Protein AF-A0A662PCB5-F1 (afdb_monomer)

Nearest PDB structures (foldseek):
  6z6f-assembly1_C  TM=3.139E-01  e=2.800E+00  Saccharomyces cerevisiae S288C

Solvent-accessible surface area (backbone atoms only — not comparable to full-atom values): 10846 Å² total; per-residue (Å²): 111,81,73,56,58,50,56,56,52,54,52,56,50,53,55,51,53,53,53,51,50,52,52,50,52,54,51,52,51,52,50,52,53,50,52,52,35,65,61,51,52,72,49,44,65,55,43,60,52,47,48,76,45,44,80,53,68,69,61,32,50,54,42,48,46,36,61,76,38,46,56,65,43,61,70,42,78,73,47,58,60,48,52,62,65,46,47,78,59,42,76,79,42,52,94,50,65,71,63,48,52,54,49,49,54,50,51,48,54,47,66,71,35,69,52,65,60,50,47,51,51,47,53,55,49,47,52,51,51,53,49,50,54,51,50,56,50,50,53,50,50,50,56,50,50,50,52,51,50,56,51,52,53,54,52,48,53,56,49,51,54,50,50,52,53,50,51,56,50,49,57,51,50,51,53,54,48,54,51,52,53,51,56,50,51,56,52,53,52,53,57,49,56,55,65,72,76,111

Sequence (198 aa):
KKKELSKVKDMAKGEKEKMEEYKELKKQFKKIENEIYSTIAPLKREMRKLEKIVTDKKLKKQIQEYIEFPVKTFLNDSDLNVFRESIPNIEKIEKNPRKREKILRLIEYVLDGNLEDKKKEYMAYKEKVDSFVITSREENKEGIIKRKIDNLQSEIIKSEEKIKNLETKNDLLQKEILKSEEDIIEILEKDLDVKVQE

pLDDT: mean 72.17, std 12.18, range [44.75, 94.38]

Foldseek 3Di:
DVVVVVVVVVVVVVVVVLVVVLVVLVVVLVVLLVVLCVLCVVLLVVLVVLLVQDPDPVVNVLSVCCNVPVSVSLLPPPRLVVVVVCLVVCVRRDPDVVSSVVSVVSSVSSVVPCSVVSSVVNVVSVVVSVVSVVVVVVVVVVVVVVVVVVVVVVVVVVVVVVVVVVVVVVVVVVVVVVVVVVVVVVVVVVVVVVVVVD

Structure (mmCIF, N/CA/C/O backbone):
data_AF-A0A662PCB5-F1
#
_entry.id   AF-A0A662PCB5-F1
#
loop_
_atom_site.group_PDB
_atom_site.id
_atom_site.type_symbol
_atom_site.label_atom_id
_atom_site.label_alt_id
_atom_site.label_comp_id
_atom_site.label_asym_id
_atom_site.label_entity_id
_atom_site.label_seq_id
_atom_site.pdbx_PDB_ins_code
_atom_site.Cartn_x
_atom_site.Cartn_y
_atom_site.Cartn_z
_atom_site.occupancy
_atom_site.B_iso_or_equiv
_atom_site.auth_seq_id
_atom_site.auth_comp_id
_atom_site.auth_asym_id
_atom_site.auth_atom_id
_atom_site.pdbx_PDB_model_num
ATOM 1 N N . LYS A 1 1 ? 9.033 -7.745 -34.742 1.00 52.03 1 LYS A N 1
ATOM 2 C CA . LYS A 1 1 ? 7.557 -7.654 -34.931 1.00 52.03 1 LYS A CA 1
ATOM 3 C C . LYS A 1 1 ? 6.739 -8.725 -34.179 1.00 52.03 1 LYS A C 1
ATOM 5 O O . LYS A 1 1 ? 6.190 -8.373 -33.146 1.00 52.03 1 LYS A O 1
ATOM 10 N N . LYS A 1 2 ? 6.641 -10.013 -34.580 1.00 52.06 2 LYS A N 1
ATOM 11 C CA . LYS A 1 2 ? 5.800 -11.012 -33.844 1.00 52.06 2 LYS A CA 1
ATOM 12 C C . LYS A 1 2 ? 6.268 -11.327 -32.403 1.00 52.06 2 LYS A C 1
ATOM 14 O O . LYS A 1 2 ? 5.427 -11.536 -31.539 1.00 52.06 2 LYS A O 1
ATOM 19 N N . LYS A 1 3 ? 7.581 -11.314 -32.132 1.00 50.62 3 LYS A N 1
ATOM 20 C CA . LYS A 1 3 ? 8.161 -11.565 -30.791 1.00 50.62 3 LYS A CA 1
ATOM 21 C C . LYS A 1 3 ? 8.041 -10.386 -29.809 1.00 50.62 3 LYS A C 1
ATOM 23 O O . LYS A 1 3 ? 8.048 -10.604 -28.606 1.00 50.62 3 LYS A O 1
ATOM 28 N N . GLU A 1 4 ? 7.906 -9.152 -30.295 1.00 47.09 4 GLU A N 1
ATOM 29 C CA . GLU A 1 4 ? 7.729 -7.965 -29.433 1.00 47.09 4 GLU A CA 1
ATOM 30 C C . GLU A 1 4 ? 6.278 -7.820 -28.962 1.00 47.09 4 GLU A C 1
ATOM 32 O O . GLU A 1 4 ? 6.029 -7.478 -27.811 1.00 47.09 4 GLU A O 1
ATOM 37 N N . LEU A 1 5 ? 5.312 -8.173 -29.817 1.00 44.75 5 LEU A N 1
ATOM 38 C CA . LEU A 1 5 ? 3.887 -8.174 -29.472 1.00 44.75 5 LEU A CA 1
ATOM 39 C C . LEU A 1 5 ? 3.513 -9.225 -28.414 1.00 44.75 5 LEU A C 1
ATOM 41 O O . LEU A 1 5 ? 2.548 -9.003 -27.686 1.00 44.75 5 LEU A O 1
ATOM 45 N N . SER A 1 6 ? 4.243 -10.346 -28.306 1.00 47.53 6 SER A N 1
ATOM 46 C CA . SER A 1 6 ? 3.982 -11.327 -27.238 1.00 47.53 6 SER A CA 1
ATOM 47 C C . SER A 1 6 ? 4.455 -10.798 -25.884 1.00 47.53 6 SER A C 1
ATOM 49 O O . SER A 1 6 ? 3.671 -10.786 -24.945 1.00 47.53 6 SER A O 1
ATOM 51 N N . LYS A 1 7 ? 5.659 -10.210 -25.812 1.00 54.12 7 LYS A N 1
ATOM 52 C CA . LYS A 1 7 ? 6.192 -9.623 -24.571 1.00 54.12 7 LYS A CA 1
ATOM 53 C C . LYS A 1 7 ? 5.304 -8.510 -24.006 1.00 54.12 7 LYS A C 1
ATOM 55 O O . LYS A 1 7 ? 5.109 -8.444 -22.799 1.00 54.12 7 LYS A O 1
ATOM 60 N N . VAL A 1 8 ? 4.731 -7.655 -24.859 1.00 53.84 8 VAL A N 1
ATOM 61 C CA . VAL A 1 8 ? 3.808 -6.589 -24.417 1.00 53.84 8 VAL A CA 1
ATOM 62 C C . VAL A 1 8 ? 2.484 -7.160 -23.892 1.00 53.84 8 VAL A C 1
ATOM 64 O O . VAL A 1 8 ? 1.950 -6.653 -22.908 1.00 53.84 8 VAL A O 1
ATOM 67 N N . LYS A 1 9 ? 1.972 -8.241 -24.496 1.00 50.84 9 LYS A N 1
ATOM 68 C CA . LYS A 1 9 ? 0.770 -8.935 -24.003 1.00 50.84 9 LYS A CA 1
ATOM 69 C C . LYS A 1 9 ? 1.016 -9.664 -22.680 1.00 50.84 9 LYS A C 1
ATOM 71 O O . LYS A 1 9 ? 0.145 -9.624 -21.816 1.00 50.84 9 LYS A O 1
ATOM 76 N N . ASP A 1 10 ? 2.190 -10.263 -22.507 1.00 57.47 10 ASP A N 1
ATOM 77 C CA . ASP A 1 10 ? 2.568 -10.959 -21.272 1.00 57.47 10 ASP A CA 1
ATOM 78 C C . ASP A 1 10 ? 2.761 -9.968 -20.106 1.00 57.47 10 ASP A C 1
ATOM 80 O O . ASP A 1 10 ? 2.303 -10.227 -18.994 1.00 57.47 10 ASP A O 1
ATOM 84 N N . MET A 1 11 ? 3.323 -8.777 -20.369 1.00 56.34 11 MET A N 1
ATOM 85 C CA . MET A 1 11 ? 3.431 -7.696 -19.373 1.00 56.34 11 MET A CA 1
ATOM 86 C C . MET A 1 11 ? 2.062 -7.135 -18.953 1.00 56.34 11 MET A C 1
ATOM 88 O O . MET A 1 11 ? 1.800 -6.989 -17.761 1.00 56.34 11 MET A O 1
ATOM 92 N N . ALA A 1 12 ? 1.156 -6.888 -19.906 1.00 59.09 12 ALA A N 1
ATOM 93 C CA . ALA A 1 12 ? -0.194 -6.398 -19.607 1.00 59.09 12 ALA A CA 1
ATOM 94 C C . ALA A 1 12 ? -1.040 -7.418 -18.818 1.00 59.09 12 ALA A C 1
ATOM 96 O O . ALA A 1 12 ? -1.915 -7.041 -18.035 1.00 59.09 12 ALA A O 1
ATOM 97 N N . LYS A 1 13 ? -0.780 -8.717 -19.009 1.00 63.25 13 LYS A N 1
ATOM 98 C CA . LYS A 1 13 ? -1.426 -9.790 -18.247 1.00 63.25 13 LYS A CA 1
ATOM 99 C C . LYS A 1 13 ? -0.946 -9.811 -16.790 1.00 63.25 13 LYS A C 1
ATOM 101 O O . LYS A 1 13 ? -1.785 -9.840 -15.893 1.00 63.25 13 LYS A O 1
ATOM 106 N N . GLY A 1 14 ? 0.363 -9.683 -16.561 1.00 64.44 14 GLY A N 1
ATOM 107 C CA . GLY A 1 14 ? 0.934 -9.601 -15.211 1.00 64.44 14 GLY A CA 1
ATOM 108 C C . GLY A 1 14 ? 0.476 -8.365 -14.423 1.00 64.44 14 GLY A C 1
ATOM 109 O O . GLY A 1 14 ? 0.202 -8.461 -13.230 1.00 64.44 14 GLY A O 1
ATOM 110 N N . GLU A 1 15 ? 0.312 -7.211 -15.081 1.00 65.38 15 GLU A N 1
ATOM 111 C CA . GLU A 1 15 ? -0.238 -6.004 -14.438 1.00 65.38 15 GLU A CA 1
ATOM 112 C C . GLU A 1 15 ? -1.700 -6.185 -14.002 1.00 65.38 15 GLU A C 1
ATOM 114 O O . GLU A 1 15 ? -2.097 -5.710 -12.934 1.00 65.38 15 GLU A O 1
ATOM 119 N N . LYS A 1 16 ? -2.509 -6.895 -14.801 1.00 74.75 16 LYS A N 1
ATOM 120 C CA . LYS A 1 16 ? -3.912 -7.170 -14.473 1.00 74.75 16 LYS A CA 1
ATOM 121 C C . LYS A 1 16 ? -4.045 -8.136 -13.293 1.00 74.75 16 LYS A C 1
ATOM 123 O O . LYS A 1 16 ? -4.844 -7.867 -12.399 1.00 74.75 16 LYS A O 1
ATOM 128 N N . GLU A 1 17 ? -3.244 -9.199 -13.269 1.00 75.56 17 GLU A N 1
ATOM 129 C CA . GLU A 1 17 ? -3.213 -10.181 -12.174 1.00 75.56 17 GLU A CA 1
ATOM 130 C C . GLU A 1 17 ? -2.799 -9.519 -10.847 1.00 75.56 17 GLU A C 1
ATOM 132 O O . GLU A 1 17 ? -3.497 -9.664 -9.845 1.00 75.56 17 GLU A O 1
ATOM 137 N N . LYS A 1 18 ? -1.765 -8.665 -10.854 1.00 73.81 18 LYS A N 1
ATOM 138 C CA . LYS A 1 18 ? -1.352 -7.880 -9.673 1.00 73.81 18 LYS A CA 1
ATOM 139 C C . LYS A 1 18 ? -2.429 -6.904 -9.195 1.00 73.81 18 LYS A C 1
ATOM 141 O O . LYS A 1 18 ? -2.635 -6.717 -7.997 1.00 73.81 18 LYS A O 1
ATOM 146 N N . MET A 1 19 ? -3.150 -6.270 -10.119 1.00 73.38 19 MET A N 1
ATOM 147 C CA . MET A 1 19 ? -4.273 -5.394 -9.769 1.00 73.38 19 MET A CA 1
ATOM 148 C C . MET A 1 19 ? -5.447 -6.155 -9.146 1.00 73.38 19 MET A C 1
ATOM 150 O O . MET A 1 19 ? -6.119 -5.617 -8.263 1.00 73.38 19 MET A O 1
ATOM 154 N N . GLU A 1 20 ? -5.720 -7.377 -9.599 1.00 81.19 20 GLU A N 1
ATOM 155 C CA . GLU A 1 20 ? -6.729 -8.249 -8.993 1.00 81.19 20 GLU A CA 1
ATOM 156 C C . GLU A 1 20 ? -6.292 -8.709 -7.596 1.00 81.19 20 GLU A C 1
ATOM 158 O O . GLU A 1 20 ? -7.067 -8.557 -6.651 1.00 81.19 20 GLU A O 1
ATOM 163 N N . GLU A 1 21 ? -5.032 -9.113 -7.424 1.00 76.44 21 GLU A N 1
ATOM 164 C CA . GLU A 1 21 ? -4.461 -9.483 -6.122 1.00 76.44 21 GLU A CA 1
ATOM 165 C C . GLU A 1 21 ? -4.526 -8.328 -5.107 1.00 76.44 21 GLU A C 1
ATOM 167 O O . GLU A 1 21 ? -4.989 -8.501 -3.977 1.00 76.44 21 GLU A O 1
ATOM 172 N N . TYR A 1 22 ? -4.178 -7.105 -5.520 1.00 74.19 22 TYR A N 1
ATOM 173 C CA . TYR A 1 22 ? -4.309 -5.922 -4.666 1.00 74.19 22 TYR A CA 1
ATOM 174 C C . TYR A 1 22 ? -5.762 -5.650 -4.246 1.00 74.19 22 TYR A C 1
ATOM 176 O O . TYR A 1 22 ? -6.037 -5.296 -3.094 1.00 74.19 22 TYR A O 1
ATOM 184 N N . LYS A 1 23 ? -6.721 -5.812 -5.169 1.00 77.44 23 LYS A N 1
ATOM 185 C CA . LYS A 1 23 ? -8.152 -5.651 -4.863 1.00 77.44 23 LYS A CA 1
ATOM 186 C C . LYS A 1 23 ? -8.630 -6.706 -3.867 1.00 77.44 23 LYS A C 1
ATOM 188 O O . LYS A 1 23 ? -9.384 -6.361 -2.955 1.00 77.44 23 LYS A O 1
ATOM 193 N N . GLU A 1 24 ? -8.189 -7.952 -4.023 1.00 84.19 24 GLU A N 1
ATOM 194 C CA . GLU A 1 24 ? -8.481 -9.063 -3.113 1.00 84.19 24 GLU A CA 1
ATOM 195 C C . GLU A 1 24 ? -7.947 -8.763 -1.703 1.00 84.19 24 GLU A C 1
ATOM 197 O O . GLU A 1 24 ? -8.706 -8.788 -0.730 1.00 84.19 24 GLU A O 1
ATOM 202 N N . LEU A 1 25 ? -6.673 -8.364 -1.597 1.00 73.75 25 LEU A N 1
ATOM 203 C CA . LEU A 1 25 ? -6.032 -7.982 -0.336 1.00 73.75 25 LEU A CA 1
ATOM 204 C C . LEU A 1 25 ? -6.776 -6.833 0.352 1.00 73.75 25 LEU A C 1
ATOM 206 O O . LEU A 1 25 ? -7.086 -6.912 1.540 1.00 73.75 25 LEU A O 1
ATOM 210 N N . LYS A 1 26 ? -7.153 -5.791 -0.398 1.00 73.19 26 LYS A N 1
ATOM 211 C CA . LYS A 1 26 ? -7.912 -4.652 0.140 1.00 73.19 26 LYS A CA 1
ATOM 212 C C . LYS A 1 26 ? -9.310 -5.052 0.626 1.00 73.19 26 LYS A C 1
ATOM 214 O O . LYS A 1 26 ? -9.806 -4.503 1.612 1.00 73.19 26 LYS A O 1
ATOM 219 N N . LYS A 1 27 ? -9.959 -6.006 -0.047 1.00 83.50 27 LYS A N 1
ATOM 220 C CA . LYS A 1 27 ? -11.269 -6.539 0.358 1.00 83.50 27 LYS A CA 1
ATOM 221 C C . LYS A 1 27 ? -11.167 -7.328 1.664 1.00 83.50 27 LYS A C 1
ATOM 223 O O . LYS A 1 27 ? -12.005 -7.128 2.542 1.00 83.50 27 LYS A O 1
ATOM 228 N N . GLN A 1 28 ? -10.144 -8.171 1.806 1.00 76.44 28 GLN A N 1
ATOM 229 C CA . GLN A 1 28 ? -9.862 -8.907 3.046 1.00 76.44 28 GLN A CA 1
ATOM 230 C C . GL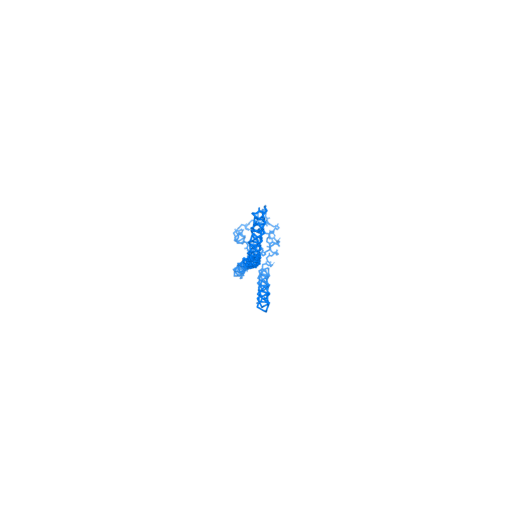N A 1 28 ? -9.544 -7.946 4.198 1.00 76.44 28 GLN A C 1
ATOM 232 O O . GLN A 1 28 ? -10.118 -8.069 5.277 1.00 76.44 28 GLN A O 1
ATOM 237 N N . PHE A 1 29 ? -8.731 -6.919 3.938 1.00 76.25 29 PHE A N 1
ATOM 238 C CA . PHE A 1 29 ? -8.395 -5.886 4.919 1.00 76.25 29 PHE A CA 1
ATOM 239 C C . PHE A 1 29 ? -9.648 -5.203 5.487 1.00 76.25 29 PHE A C 1
ATOM 241 O O . PHE A 1 29 ? -9.860 -5.165 6.698 1.00 76.25 29 PHE A O 1
ATOM 248 N N . LYS A 1 30 ? -10.550 -4.761 4.602 1.00 79.12 30 LYS A N 1
ATOM 249 C CA . LYS A 1 30 ? -11.818 -4.135 4.997 1.00 79.12 30 LYS A CA 1
ATOM 250 C C . LYS A 1 30 ? -12.742 -5.093 5.757 1.00 79.12 30 LYS A C 1
ATOM 252 O O . LYS A 1 30 ? -13.509 -4.662 6.616 1.00 79.12 30 LYS A O 1
ATOM 257 N N . LYS A 1 31 ? -12.703 -6.390 5.438 1.00 83.94 31 LYS A N 1
ATOM 258 C CA . LYS A 1 31 ? -13.479 -7.408 6.156 1.00 83.94 31 LYS A CA 1
ATOM 259 C C . LYS A 1 31 ? -13.034 -7.494 7.619 1.00 83.94 31 LYS A C 1
ATOM 261 O O . LYS A 1 31 ? -13.889 -7.446 8.497 1.00 83.94 31 LYS A O 1
ATOM 266 N N . ILE A 1 32 ? -11.726 -7.519 7.872 1.00 80.00 32 ILE A N 1
ATOM 267 C CA . ILE A 1 32 ? -11.164 -7.548 9.231 1.00 80.00 32 ILE A CA 1
ATOM 268 C C . ILE A 1 32 ? -11.506 -6.261 9.993 1.00 80.00 32 ILE A C 1
ATOM 270 O O . ILE A 1 32 ? -11.965 -6.334 11.130 1.00 80.00 32 ILE A O 1
ATOM 274 N N . GLU A 1 33 ? -11.376 -5.084 9.366 1.00 78.44 33 GLU A N 1
ATOM 275 C CA . GLU A 1 33 ? -11.782 -3.811 9.990 1.00 78.44 33 GLU A CA 1
ATOM 276 C C . GLU A 1 33 ? -13.257 -3.815 10.416 1.00 78.44 33 GLU A C 1
ATOM 278 O O . GLU A 1 33 ? -13.593 -3.351 11.507 1.00 78.44 33 GLU A O 1
ATOM 283 N N . ASN A 1 34 ? -14.139 -4.367 9.578 1.00 83.88 34 ASN A N 1
ATOM 284 C CA . ASN A 1 34 ? -15.563 -4.480 9.887 1.00 83.88 34 ASN A CA 1
ATOM 285 C C . ASN A 1 34 ? -15.836 -5.468 11.028 1.00 83.88 34 ASN A C 1
ATOM 287 O O . ASN A 1 34 ? -16.687 -5.196 11.873 1.00 83.88 34 ASN A O 1
ATOM 291 N N . GLU A 1 35 ? -15.132 -6.599 11.068 1.00 80.94 35 GLU A N 1
ATOM 292 C CA . GLU A 1 35 ? -15.244 -7.581 12.153 1.00 80.94 35 GLU A CA 1
ATOM 293 C C . GLU A 1 35 ? -14.796 -6.970 13.488 1.00 80.94 35 GLU A C 1
ATOM 295 O O . GLU A 1 35 ? -15.539 -7.036 14.475 1.00 80.94 35 GLU A O 1
ATOM 300 N N . ILE A 1 36 ? -13.654 -6.273 13.500 1.00 78.38 36 ILE A N 1
ATOM 301 C CA . ILE A 1 36 ? -13.174 -5.514 14.662 1.00 78.38 36 ILE A CA 1
ATOM 302 C C . ILE A 1 36 ? -14.224 -4.480 15.073 1.00 78.38 36 ILE A C 1
ATOM 304 O O . ILE A 1 36 ? -14.664 -4.489 16.222 1.00 78.38 36 ILE A O 1
ATOM 308 N N . TYR A 1 37 ? -14.691 -3.645 14.135 1.00 80.19 37 TYR A N 1
ATOM 309 C CA . TYR A 1 37 ? -15.730 -2.645 14.390 1.00 80.19 37 TYR A CA 1
ATOM 310 C C . TYR A 1 37 ? -16.986 -3.259 15.012 1.00 80.19 37 TYR A C 1
ATOM 312 O O . TYR A 1 37 ? -17.494 -2.739 16.001 1.00 80.19 37 TYR A O 1
ATOM 320 N N . SER A 1 38 ? -17.486 -4.366 14.460 1.00 81.62 38 SER A N 1
ATOM 321 C CA . SER A 1 38 ? -18.705 -5.023 14.941 1.00 81.62 38 SER A CA 1
ATOM 322 C C . SER A 1 38 ? -18.560 -5.556 16.368 1.00 81.62 38 SER A C 1
ATOM 324 O O . SER A 1 38 ? -19.499 -5.464 17.157 1.00 81.62 38 SER A O 1
ATOM 326 N N . THR A 1 39 ? -17.361 -6.026 16.715 1.00 74.62 39 THR A N 1
ATOM 327 C CA . THR A 1 39 ? -17.033 -6.562 18.039 1.00 74.62 39 THR A CA 1
ATOM 328 C C . THR A 1 39 ? -16.938 -5.446 19.080 1.00 74.62 39 THR A C 1
ATOM 330 O O . THR A 1 39 ? -17.409 -5.599 20.205 1.00 74.62 39 THR A O 1
ATOM 333 N N . ILE A 1 40 ? -16.391 -4.288 18.698 1.00 73.69 40 ILE A N 1
ATOM 334 C CA . ILE A 1 40 ? -16.180 -3.152 19.607 1.00 73.69 40 ILE A CA 1
ATOM 335 C C . ILE A 1 40 ? -17.342 -2.147 19.637 1.00 73.69 40 ILE A C 1
ATOM 337 O O . ILE A 1 40 ? -17.487 -1.388 20.595 1.00 73.69 40 ILE A O 1
ATOM 341 N N . ALA A 1 41 ? -18.215 -2.138 18.627 1.00 75.31 41 ALA A N 1
ATOM 342 C CA . ALA A 1 41 ? -19.357 -1.227 18.537 1.00 75.31 41 ALA A CA 1
ATOM 343 C C . ALA A 1 41 ? -20.268 -1.220 19.786 1.00 75.31 41 ALA A C 1
ATOM 345 O O . ALA A 1 41 ? -20.689 -0.126 20.188 1.00 75.31 41 ALA A O 1
ATOM 346 N N . PRO A 1 42 ? -20.544 -2.359 20.459 1.00 74.81 42 PRO A N 1
ATOM 347 C CA . PRO A 1 42 ? -21.311 -2.376 21.705 1.00 74.81 42 PRO A CA 1
ATOM 348 C C . PRO A 1 42 ? -20.710 -1.513 22.828 1.00 74.81 42 PRO A C 1
ATOM 350 O O . PRO A 1 42 ? -21.464 -0.925 23.609 1.00 74.81 42 PRO A O 1
ATOM 353 N N . LEU A 1 43 ? -19.379 -1.348 22.882 1.00 69.50 43 LEU A N 1
ATOM 354 C CA . LEU A 1 43 ? -18.719 -0.501 23.885 1.00 69.50 43 LEU A CA 1
ATOM 355 C C . LEU A 1 43 ? -18.985 0.983 23.678 1.00 69.50 43 LEU A C 1
ATOM 357 O O . LEU A 1 43 ? -18.975 1.738 24.648 1.00 69.50 43 LEU A O 1
ATOM 361 N N . LYS A 1 44 ? -19.277 1.429 22.452 1.00 76.00 44 LYS A N 1
ATOM 362 C CA . LYS A 1 44 ? -19.475 2.854 22.144 1.00 76.00 44 LYS A CA 1
ATOM 363 C C . LYS A 1 44 ? -20.532 3.501 23.043 1.00 76.00 44 LYS A C 1
ATOM 365 O O . LYS A 1 44 ? -20.382 4.652 23.457 1.00 76.00 44 LYS A O 1
ATOM 370 N N . ARG A 1 45 ? -21.603 2.768 23.368 1.00 78.12 45 ARG A N 1
ATOM 371 C CA . ARG A 1 45 ? -22.676 3.258 24.245 1.00 78.12 45 ARG A CA 1
ATOM 372 C C . ARG A 1 45 ? -22.215 3.414 25.692 1.00 78.12 45 ARG A C 1
ATOM 374 O O . ARG A 1 45 ? -22.586 4.397 26.329 1.00 78.12 45 ARG A O 1
ATOM 381 N N . GLU A 1 46 ? -21.442 2.466 26.208 1.00 68.94 46 GLU A N 1
ATOM 382 C CA . GLU A 1 46 ? -20.919 2.528 27.576 1.00 68.94 46 GLU A CA 1
ATOM 383 C C . GLU A 1 46 ? -19.795 3.566 27.696 1.00 68.94 46 GLU A C 1
ATOM 385 O O . GLU A 1 46 ? -19.797 4.359 28.635 1.00 68.94 46 GLU A O 1
ATOM 390 N N . MET A 1 47 ? -18.935 3.684 26.682 1.00 74.25 47 MET A N 1
ATOM 391 C CA . MET A 1 47 ? -17.909 4.726 26.588 1.00 74.25 47 MET A CA 1
ATOM 392 C C . MET A 1 47 ? -18.514 6.135 26.596 1.00 74.25 47 MET A C 1
ATOM 394 O O . MET A 1 47 ? -18.045 6.999 27.327 1.00 74.25 47 MET A O 1
ATOM 398 N N . ARG A 1 48 ? -19.636 6.367 25.896 1.00 80.88 48 ARG A N 1
ATOM 399 C CA . ARG A 1 48 ? -20.380 7.644 25.976 1.00 80.88 48 ARG A CA 1
ATOM 400 C C . ARG A 1 48 ? -20.951 7.943 27.361 1.00 80.88 48 ARG A C 1
ATOM 402 O O . ARG A 1 48 ? -21.177 9.103 27.694 1.00 80.88 48 ARG A O 1
ATOM 409 N N . LYS A 1 49 ? -21.268 6.919 28.157 1.00 73.69 49 LYS A N 1
ATOM 410 C CA . LYS A 1 49 ? -21.700 7.131 29.546 1.00 73.69 49 LYS A CA 1
ATOM 411 C C . LYS A 1 49 ? -20.504 7.487 30.415 1.00 73.69 49 LYS A C 1
ATOM 413 O O . LYS A 1 49 ? -20.612 8.452 31.159 1.00 73.69 49 LYS A O 1
ATOM 418 N N . LEU A 1 50 ? -19.389 6.765 30.263 1.00 68.25 50 LEU A N 1
ATOM 419 C CA . LEU A 1 50 ? -18.118 7.062 30.929 1.00 68.25 50 LEU A CA 1
ATOM 420 C C . LEU A 1 50 ? -17.656 8.496 30.644 1.00 68.25 50 LEU A C 1
ATOM 422 O O . LEU A 1 50 ? -17.336 9.227 31.572 1.00 68.25 50 LEU A O 1
ATOM 426 N N . GLU A 1 51 ? -17.712 8.946 29.391 1.00 78.62 51 GLU A N 1
ATOM 427 C CA . GLU A 1 51 ? -17.325 10.303 28.978 1.00 78.62 51 GLU A CA 1
ATOM 428 C C . GLU A 1 51 ? -18.006 11.416 29.802 1.00 78.62 51 GLU A C 1
ATOM 430 O O . GLU A 1 51 ? -17.404 12.456 30.078 1.00 78.62 51 GLU A O 1
ATOM 435 N N . LYS A 1 52 ? -19.266 11.206 30.206 1.00 78.25 52 LYS A N 1
ATOM 436 C CA . LYS A 1 52 ? -20.058 12.188 30.968 1.00 78.25 52 LYS A CA 1
ATOM 437 C C . LYS A 1 52 ? -19.650 12.289 32.433 1.00 78.25 52 LYS A C 1
ATOM 439 O O . LYS A 1 52 ? -19.942 13.299 33.065 1.00 78.25 52 LYS A O 1
ATOM 444 N N . ILE A 1 53 ? -19.034 11.240 32.964 1.00 67.06 53 ILE A N 1
ATOM 445 C CA . ILE A 1 53 ? -18.708 11.100 34.385 1.00 67.06 53 ILE A CA 1
ATOM 446 C C . ILE A 1 53 ? -17.199 11.183 34.651 1.00 67.06 53 ILE A C 1
ATOM 448 O O . ILE A 1 53 ? -16.784 11.497 35.762 1.00 67.06 53 ILE A O 1
ATOM 452 N N . VAL A 1 54 ? -16.366 10.963 33.630 1.00 66.81 54 VAL A N 1
ATOM 453 C CA . VAL A 1 54 ? -14.912 11.137 33.703 1.00 66.81 54 VAL A CA 1
ATOM 454 C C . VAL A 1 54 ? -14.566 12.621 33.841 1.00 66.81 54 VAL A C 1
ATOM 456 O O . VAL A 1 54 ? -14.878 13.439 32.973 1.00 66.81 54 VAL A O 1
ATOM 459 N N . THR A 1 55 ? -13.874 12.958 34.929 1.00 69.81 55 THR A N 1
ATOM 460 C CA . THR A 1 55 ? -13.350 14.306 35.206 1.00 69.81 55 THR A CA 1
ATOM 461 C C . THR A 1 55 ? -11.921 14.505 34.700 1.00 69.81 55 THR A C 1
ATOM 463 O O . THR A 1 55 ? -11.534 15.632 34.388 1.00 69.81 55 THR A O 1
ATOM 466 N N . ASP A 1 56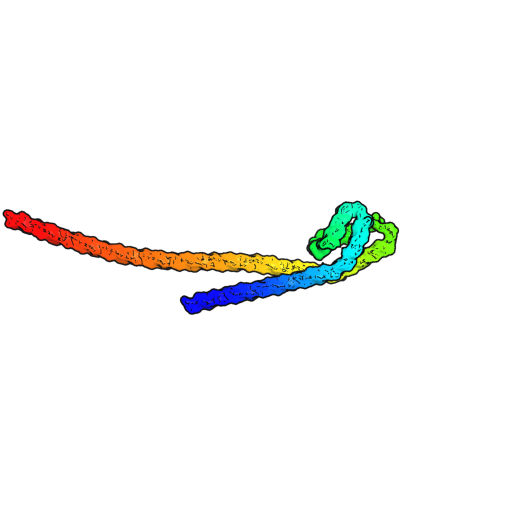 ? -11.144 13.426 34.578 1.00 75.12 56 ASP A N 1
ATOM 467 C CA . ASP A 1 56 ? -9.785 13.464 34.041 1.00 75.12 56 ASP A CA 1
ATOM 468 C C . ASP A 1 56 ? -9.795 13.837 32.548 1.00 75.12 56 ASP A C 1
ATOM 470 O O . ASP A 1 56 ? -10.408 13.164 31.715 1.00 75.12 56 ASP A O 1
ATOM 474 N N . LYS A 1 57 ? -9.106 14.928 32.195 1.00 78.44 57 LYS A N 1
ATOM 475 C CA . LYS A 1 57 ? -9.079 15.453 30.821 1.00 78.44 57 LYS A CA 1
ATOM 476 C C . LYS A 1 57 ? -8.399 14.503 29.833 1.00 78.44 57 LYS A C 1
ATOM 478 O O . LYS A 1 57 ? -8.828 14.435 28.682 1.00 78.44 57 LYS A O 1
ATOM 483 N N . LYS A 1 58 ? -7.343 13.802 30.254 1.00 75.69 58 LYS A N 1
ATOM 484 C CA . LYS A 1 58 ? -6.578 12.890 29.395 1.00 75.69 58 LYS A CA 1
ATOM 485 C C . LYS A 1 58 ? -7.417 11.653 29.084 1.00 75.69 58 LYS A C 1
ATOM 487 O O . LYS A 1 58 ? -7.605 11.332 27.914 1.00 75.69 58 LYS A O 1
ATOM 492 N N . LEU A 1 59 ? -8.010 11.048 30.112 1.00 72.81 59 LEU A N 1
ATOM 493 C CA . LEU A 1 59 ? -8.891 9.891 29.969 1.00 72.81 59 LEU A CA 1
ATOM 494 C C . LEU A 1 59 ? -10.143 10.231 29.153 1.00 72.81 59 LEU A C 1
ATOM 496 O O . LEU A 1 59 ? -10.558 9.458 28.292 1.00 72.81 59 LEU A O 1
ATOM 500 N N . LYS A 1 60 ? -10.729 11.415 29.366 1.00 79.12 60 LYS A N 1
ATOM 501 C CA . LYS A 1 60 ? -11.879 11.874 28.580 1.00 79.12 60 LYS A CA 1
ATOM 502 C C . LYS A 1 60 ? -11.551 11.983 27.090 1.00 79.12 60 LYS A C 1
ATOM 504 O O . LYS A 1 60 ? -12.352 11.544 26.269 1.00 79.12 60 LYS A O 1
ATOM 509 N N . LYS A 1 61 ? -10.373 12.513 26.745 1.00 80.69 61 LYS A N 1
ATOM 510 C CA . LYS A 1 61 ? -9.909 12.595 25.354 1.00 80.69 61 LYS A CA 1
ATOM 511 C C . LYS A 1 61 ? -9.733 11.206 24.733 1.00 80.69 61 LYS A C 1
ATOM 513 O O . LYS A 1 61 ? -10.202 10.982 23.625 1.00 80.69 61 LYS A O 1
ATOM 518 N N . GLN A 1 62 ? -9.146 10.259 25.463 1.00 72.19 62 GLN A N 1
ATOM 519 C CA . GLN A 1 62 ? -8.990 8.877 24.990 1.00 72.19 62 GLN A CA 1
ATOM 520 C C . GLN A 1 62 ? -10.345 8.186 24.759 1.00 72.19 62 GLN A C 1
ATOM 522 O O . GLN A 1 62 ? -10.545 7.518 23.746 1.00 72.19 62 GLN A O 1
ATOM 527 N N . ILE A 1 63 ? -11.314 8.391 25.658 1.00 75.62 63 ILE A N 1
ATOM 528 C CA . ILE A 1 63 ? -12.690 7.895 25.491 1.00 75.62 63 ILE A CA 1
ATOM 529 C C . ILE A 1 63 ? -13.347 8.499 24.243 1.00 75.62 63 ILE A C 1
ATOM 531 O O . ILE A 1 63 ? -13.999 7.779 23.487 1.00 75.62 63 ILE A O 1
ATOM 535 N N . GLN A 1 64 ? -13.177 9.803 24.010 1.00 81.38 64 GLN A N 1
ATOM 536 C CA . GLN A 1 64 ? -13.699 10.478 22.818 1.00 81.38 64 GLN A CA 1
ATOM 537 C C . GLN A 1 64 ? -13.082 9.926 21.534 1.00 81.38 64 GLN A C 1
ATOM 539 O O . GLN A 1 64 ? -13.818 9.565 20.617 1.00 81.38 64 GLN A O 1
ATOM 544 N N . GLU A 1 65 ? -11.758 9.770 21.498 1.00 83.19 65 GLU A N 1
ATOM 545 C CA . GLU A 1 65 ? -11.053 9.185 20.356 1.00 83.19 65 GLU A CA 1
ATOM 546 C C . GLU A 1 65 ? -11.558 7.772 20.056 1.00 83.19 65 GLU A C 1
ATOM 548 O O . GLU A 1 65 ? -11.831 7.455 18.901 1.00 83.19 65 GLU A O 1
ATOM 553 N N . TYR A 1 66 ? -11.798 6.956 21.084 1.00 77.88 66 TYR A N 1
ATOM 554 C CA . TYR A 1 66 ? -12.404 5.640 20.909 1.00 77.88 66 TYR A CA 1
ATOM 555 C C . TYR A 1 66 ? -13.843 5.708 20.360 1.00 77.88 66 TYR A C 1
ATOM 557 O O . TYR A 1 66 ? -14.234 4.905 19.517 1.00 77.88 66 TYR A O 1
ATOM 565 N N . ILE A 1 67 ? -14.671 6.658 20.809 1.00 78.81 67 ILE A N 1
ATOM 566 C CA . ILE A 1 67 ? -16.053 6.820 20.316 1.00 78.81 67 ILE A CA 1
ATOM 567 C C . ILE A 1 67 ? -16.075 7.237 18.836 1.00 78.81 67 ILE A C 1
ATOM 569 O O . ILE A 1 67 ? -16.961 6.797 18.084 1.00 78.81 67 ILE A O 1
ATOM 573 N N . GLU A 1 68 ? -15.151 8.110 18.442 1.00 84.38 68 GLU A N 1
ATOM 574 C CA . GLU A 1 68 ? -15.033 8.659 17.090 1.00 84.38 68 GLU A CA 1
ATOM 575 C C . GLU A 1 68 ? -14.359 7.675 16.128 1.00 84.38 68 GLU A C 1
ATOM 577 O O . GLU A 1 68 ? -14.882 7.429 15.040 1.00 84.38 68 GLU A O 1
ATOM 582 N N . PHE A 1 69 ? -13.262 7.046 16.554 1.00 83.00 69 PHE A N 1
ATOM 583 C CA . PHE A 1 69 ? -12.397 6.207 15.724 1.00 83.00 69 PHE A CA 1
ATOM 584 C C . PHE A 1 69 ? -12.091 4.843 16.373 1.00 83.00 69 PHE A C 1
ATOM 586 O O . PHE A 1 69 ? -10.925 4.478 16.521 1.00 83.00 69 PHE A O 1
ATOM 593 N N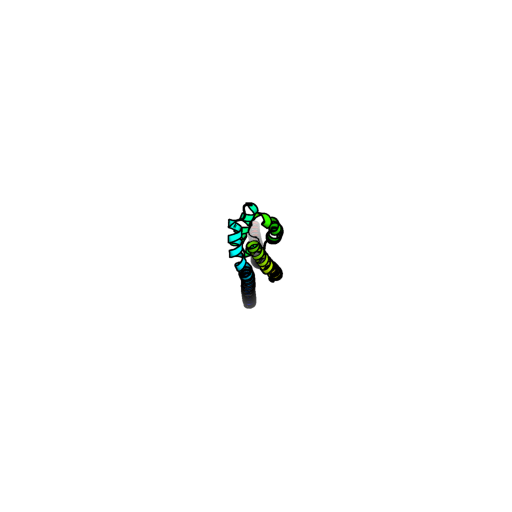 . PRO A 1 70 ? -13.111 4.026 16.695 1.00 75.00 70 PRO A N 1
ATOM 594 C CA . PRO A 1 70 ? -12.962 2.850 17.558 1.00 75.00 70 PRO A CA 1
ATOM 595 C C . PRO A 1 70 ? -11.952 1.825 17.028 1.00 75.00 70 PRO A C 1
ATOM 597 O O . PRO A 1 70 ? -11.142 1.314 17.792 1.00 75.00 70 PRO A O 1
ATOM 600 N N . VAL A 1 71 ? -11.944 1.565 15.715 1.00 75.69 71 VAL A N 1
ATOM 601 C CA . VAL A 1 71 ? -11.004 0.617 15.085 1.00 75.69 71 VAL A CA 1
ATOM 602 C C . VAL A 1 71 ? -9.574 1.156 15.130 1.00 75.69 71 VAL A C 1
ATOM 604 O O . VAL A 1 71 ? -8.654 0.444 15.512 1.00 75.69 71 VAL A O 1
ATOM 607 N N . LYS A 1 72 ? -9.383 2.436 14.798 1.00 77.44 72 LYS A N 1
ATOM 608 C CA . LYS A 1 72 ? -8.061 3.075 14.787 1.00 77.44 72 LYS A CA 1
ATOM 609 C C . LYS A 1 72 ? -7.462 3.136 16.192 1.00 77.44 72 LYS A C 1
ATOM 611 O O . LYS A 1 72 ? -6.293 2.812 16.366 1.00 77.44 72 LYS A O 1
ATOM 616 N N . THR A 1 73 ? -8.267 3.531 17.177 1.00 73.00 73 THR A N 1
ATOM 617 C CA . THR A 1 73 ? -7.855 3.596 18.582 1.00 73.00 73 THR A CA 1
ATOM 618 C C . THR A 1 73 ? -7.563 2.203 19.137 1.00 73.00 73 THR A C 1
ATOM 620 O O . THR A 1 73 ? -6.594 2.040 19.863 1.00 73.00 73 THR A O 1
ATOM 623 N N . PHE A 1 74 ? -8.338 1.183 18.751 1.00 71.81 74 PHE A N 1
ATOM 624 C CA . PHE A 1 74 ? -8.083 -0.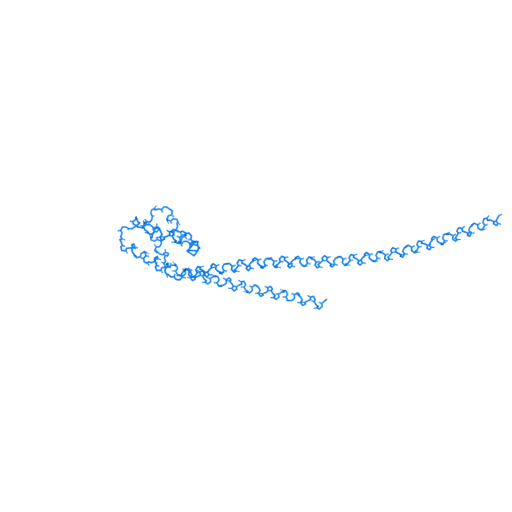207 19.143 1.00 71.81 74 PHE A CA 1
ATOM 625 C C . PHE A 1 74 ? -6.741 -0.745 18.599 1.00 71.81 74 PHE A C 1
ATOM 627 O O . PHE A 1 74 ? -6.008 -1.444 19.294 1.00 71.81 74 PHE A O 1
ATOM 634 N N . LEU A 1 75 ? -6.397 -0.418 17.353 1.00 70.12 75 LEU A N 1
ATOM 635 C CA . LEU A 1 75 ? -5.201 -0.949 16.691 1.00 70.12 75 LEU A CA 1
ATOM 636 C C . LEU A 1 75 ? -3.885 -0.307 17.154 1.00 70.12 75 LEU A C 1
ATOM 638 O O . LEU A 1 75 ? -2.826 -0.894 16.945 1.00 70.12 75 LEU A O 1
ATOM 642 N N . ASN A 1 76 ? -3.928 0.865 17.790 1.00 72.12 76 ASN A N 1
ATOM 643 C CA . ASN A 1 76 ? -2.753 1.452 18.424 1.00 72.12 76 ASN A CA 1
ATOM 644 C C . ASN A 1 76 ? -2.541 0.797 19.800 1.00 72.12 76 ASN A C 1
ATOM 646 O O . ASN A 1 76 ? -3.200 1.152 20.775 1.00 72.12 76 ASN A O 1
ATOM 650 N N . ASP A 1 77 ? -1.605 -0.160 19.856 1.00 54.06 77 ASP A N 1
ATOM 651 C CA . ASP A 1 77 ? -1.176 -0.957 21.024 1.00 54.06 77 ASP A CA 1
ATOM 652 C C . ASP A 1 77 ? -1.066 -0.201 22.362 1.00 54.06 77 ASP A C 1
ATOM 654 O O . ASP A 1 77 ? -1.197 -0.802 23.427 1.00 54.06 77 ASP A O 1
ATOM 658 N N . SER A 1 78 ? -0.855 1.114 22.332 1.00 51.97 78 SER A N 1
ATOM 659 C CA . SER A 1 78 ? -0.703 1.941 23.524 1.00 51.97 78 SER A CA 1
ATOM 660 C C . SER A 1 78 ? -1.993 2.176 24.310 1.00 51.97 78 SER A C 1
ATOM 662 O O . SER A 1 78 ? -1.907 2.404 25.510 1.00 51.97 78 SER A O 1
ATOM 664 N N . ASP A 1 79 ? -3.179 2.149 23.694 1.00 54.34 79 ASP A N 1
ATOM 665 C CA . ASP A 1 79 ? -4.366 2.705 24.361 1.00 54.34 79 ASP A CA 1
ATOM 666 C C . ASP A 1 79 ? -5.241 1.669 25.080 1.00 54.34 79 ASP A C 1
ATOM 668 O O . ASP A 1 79 ? -5.830 1.997 26.106 1.00 54.34 79 ASP A O 1
ATOM 672 N N . LEU A 1 80 ? -5.296 0.403 24.648 1.00 54.59 80 LEU A N 1
ATOM 673 C CA . LEU A 1 80 ? -6.141 -0.613 25.311 1.00 54.59 80 LEU A CA 1
ATOM 674 C C . LEU A 1 80 ? -5.617 -1.049 26.676 1.00 54.59 80 LEU A C 1
ATOM 676 O O . LEU A 1 80 ? -6.402 -1.165 27.617 1.00 54.59 80 LEU A O 1
ATOM 680 N N . ASN A 1 81 ? -4.303 -1.252 26.802 1.00 53.91 81 ASN A N 1
ATOM 681 C CA . ASN A 1 81 ? -3.691 -1.516 28.103 1.00 53.91 81 ASN A CA 1
ATOM 682 C C . ASN A 1 81 ? -3.810 -0.289 29.010 1.00 53.91 81 ASN A C 1
ATOM 684 O O . ASN A 1 81 ? -4.114 -0.451 30.183 1.00 53.91 81 ASN A O 1
ATOM 688 N N . VAL A 1 82 ? -3.740 0.930 28.462 1.00 51.97 82 VAL A N 1
ATOM 689 C CA . VAL A 1 82 ? -4.031 2.154 29.221 1.00 51.97 82 VAL A CA 1
ATOM 690 C C . VAL A 1 82 ? -5.498 2.220 29.651 1.00 51.97 82 VAL A C 1
ATOM 692 O O . VAL A 1 82 ? -5.761 2.624 30.778 1.00 51.97 82 VAL A O 1
ATOM 695 N N . PHE A 1 83 ? -6.465 1.769 28.845 1.00 51.88 83 PHE A N 1
ATOM 696 C CA . PHE A 1 83 ? -7.858 1.614 29.288 1.00 51.88 83 PHE A CA 1
ATOM 697 C C . PHE A 1 83 ? -7.965 0.609 30.443 1.00 51.88 83 PHE A C 1
ATOM 699 O O . PHE A 1 83 ? -8.609 0.910 31.447 1.00 51.88 83 PHE A O 1
ATOM 706 N N . ARG A 1 84 ? -7.291 -0.543 30.336 1.00 54.88 84 ARG A N 1
ATOM 707 C CA . ARG A 1 84 ? -7.231 -1.587 31.375 1.00 54.88 84 ARG A CA 1
ATOM 708 C C . ARG A 1 84 ? -6.549 -1.117 32.664 1.00 54.88 84 ARG A C 1
ATOM 710 O O . ARG A 1 84 ? -6.987 -1.469 33.749 1.00 54.88 84 ARG A O 1
ATOM 717 N N . GLU A 1 85 ? -5.524 -0.283 32.562 1.00 55.50 85 GLU A N 1
ATOM 718 C CA . GLU A 1 85 ? -4.789 0.298 33.693 1.00 55.50 85 GLU A CA 1
ATOM 719 C C . GLU A 1 85 ? -5.467 1.554 34.264 1.00 55.50 85 GLU A C 1
ATOM 721 O O . GLU A 1 85 ? -5.293 1.889 35.436 1.00 55.50 85 GLU A O 1
ATOM 726 N N . SER A 1 86 ? -6.300 2.234 33.473 1.00 50.38 86 SER A N 1
ATOM 727 C CA . SER A 1 86 ? -7.160 3.330 33.938 1.00 50.38 86 SER A CA 1
ATOM 728 C C . SER A 1 86 ? -8.403 2.812 34.663 1.00 50.38 86 SER A C 1
ATOM 730 O O . SER A 1 86 ? -9.032 3.557 35.417 1.00 50.38 86 SER A O 1
ATOM 732 N N . ILE A 1 87 ? -8.753 1.537 34.464 1.00 51.31 87 ILE A N 1
ATOM 733 C CA . ILE A 1 87 ? -9.899 0.880 35.093 1.00 51.31 87 ILE A CA 1
ATOM 734 C C . ILE A 1 87 ? -9.811 0.848 36.630 1.00 51.31 87 ILE A C 1
ATOM 736 O O . ILE A 1 87 ? -10.794 1.220 37.268 1.00 51.31 87 ILE A O 1
ATOM 740 N N . PRO A 1 88 ? -8.674 0.505 37.263 1.00 47.66 88 PRO A N 1
ATOM 741 C CA . PRO A 1 88 ? -8.501 0.638 38.711 1.00 47.66 88 PRO A CA 1
ATOM 742 C C . PRO A 1 88 ? -8.767 2.062 39.245 1.00 47.66 88 PRO A C 1
ATOM 744 O O . PRO A 1 88 ? -9.256 2.222 40.358 1.00 47.66 88 PRO A O 1
ATOM 747 N N . ASN A 1 89 ? -8.560 3.109 38.432 1.00 52.03 89 ASN A N 1
ATOM 748 C CA . ASN A 1 89 ? -8.901 4.499 38.776 1.00 52.03 89 ASN A CA 1
ATOM 749 C C . ASN A 1 89 ? -10.390 4.864 38.556 1.00 52.03 89 ASN A C 1
ATOM 751 O O . ASN A 1 89 ? -10.813 5.970 38.913 1.00 52.03 89 ASN A O 1
ATOM 755 N N . ILE A 1 90 ? -11.224 3.941 38.049 1.00 51.12 90 ILE A N 1
ATOM 756 C CA . ILE A 1 90 ? -12.692 4.091 37.942 1.00 51.12 90 ILE A CA 1
ATOM 757 C C . ILE A 1 90 ? -13.352 4.212 39.321 1.00 51.12 90 ILE A C 1
ATOM 759 O O . ILE A 1 90 ? -14.493 4.678 39.410 1.00 51.12 90 ILE A O 1
ATOM 763 N N . GLU A 1 91 ? -12.627 3.925 40.411 1.00 45.56 91 GLU A N 1
ATOM 764 C CA . GLU A 1 91 ? -13.046 4.263 41.774 1.00 45.56 91 GLU A CA 1
ATOM 765 C C . GLU A 1 91 ? -13.534 5.707 41.940 1.00 45.56 91 GLU A C 1
ATOM 767 O O . GLU A 1 91 ? -14.483 5.947 42.693 1.00 45.56 91 GLU A O 1
ATOM 772 N N . LYS A 1 92 ? -12.989 6.635 41.146 1.00 52.56 92 LYS A N 1
ATOM 773 C CA . LYS A 1 92 ? -13.342 8.060 41.163 1.00 52.56 92 LYS A CA 1
ATOM 774 C C . LYS A 1 92 ? -14.458 8.466 40.192 1.00 52.56 92 LYS A C 1
ATOM 776 O O . LYS A 1 92 ? -14.917 9.601 40.259 1.00 52.56 92 LYS A O 1
ATOM 781 N N . ILE A 1 93 ? -14.888 7.578 39.293 1.00 51.09 93 ILE A N 1
ATOM 782 C CA . ILE A 1 93 ? -15.687 7.939 38.109 1.00 51.09 93 ILE A CA 1
ATOM 783 C C . ILE A 1 93 ? -17.200 7.748 38.328 1.00 51.09 93 ILE A C 1
ATOM 785 O O . ILE A 1 93 ? -17.991 8.558 37.865 1.00 51.09 93 ILE A O 1
ATOM 789 N N . GLU A 1 94 ? -17.635 6.728 39.073 1.00 53.50 94 GLU A N 1
ATOM 790 C CA . GLU A 1 94 ? -19.063 6.497 39.363 1.00 53.50 94 GLU A CA 1
ATOM 791 C C . GLU A 1 94 ? -19.231 5.988 40.795 1.00 53.50 94 GLU A C 1
ATOM 793 O O . GLU A 1 94 ? -18.668 4.949 41.142 1.00 53.50 94 GLU A O 1
ATOM 798 N N . LYS A 1 95 ? -20.016 6.685 41.628 1.00 59.47 95 LYS A N 1
ATOM 799 C CA . LYS A 1 95 ? -20.275 6.268 43.022 1.00 59.47 95 LYS A CA 1
ATOM 800 C C . LYS A 1 95 ? -21.168 5.023 43.110 1.00 59.47 95 LYS A C 1
ATOM 802 O O . LYS A 1 95 ? -21.229 4.399 44.161 1.00 59.47 95 LYS A O 1
ATOM 807 N N . ASN A 1 96 ? -21.872 4.666 42.029 1.00 67.62 96 ASN A N 1
ATOM 808 C CA . ASN A 1 96 ? -22.761 3.507 41.975 1.00 67.62 96 ASN A CA 1
ATOM 809 C C . ASN A 1 96 ? -22.013 2.217 41.548 1.00 67.62 96 ASN A C 1
ATOM 811 O O . ASN A 1 96 ? -21.729 2.045 40.355 1.00 67.62 96 ASN A O 1
ATOM 815 N N . PRO A 1 97 ? -21.757 1.271 42.474 1.00 66.75 97 PRO A N 1
ATOM 816 C CA . PRO A 1 97 ? -20.942 0.081 42.212 1.00 66.75 97 PRO A CA 1
ATOM 817 C C . PRO A 1 97 ? -21.544 -0.865 41.161 1.00 66.75 97 PRO A C 1
ATOM 819 O O . PRO A 1 97 ? -20.805 -1.429 40.359 1.00 66.75 97 PRO A O 1
ATOM 822 N N . ARG A 1 98 ? -22.880 -0.974 41.063 1.00 67.06 98 ARG A N 1
ATOM 823 C CA . ARG A 1 98 ? -23.537 -1.855 40.073 1.00 67.06 98 ARG A CA 1
ATOM 824 C C . ARG A 1 98 ? -23.322 -1.396 38.630 1.00 67.06 98 ARG A C 1
ATOM 826 O O . ARG A 1 98 ? -23.158 -2.216 37.730 1.00 67.06 98 ARG A O 1
ATOM 833 N N . LYS A 1 99 ? -23.354 -0.081 38.383 1.00 63.09 99 LYS A N 1
ATOM 834 C CA . LYS A 1 99 ? -23.105 0.474 37.040 1.00 63.09 99 LYS A CA 1
ATOM 835 C C . LYS A 1 99 ? -21.643 0.308 36.643 1.00 63.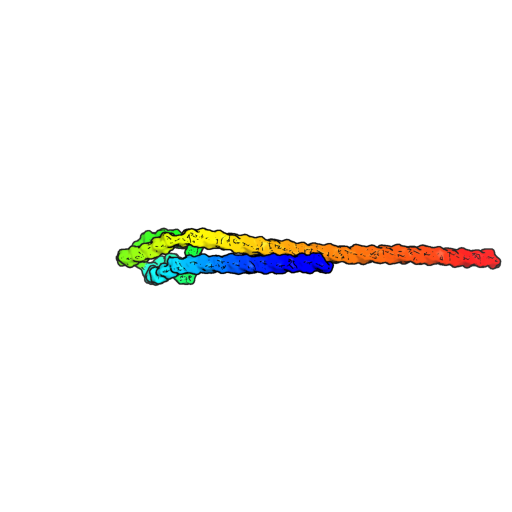09 99 LYS A C 1
ATOM 837 O O . LYS A 1 99 ? -21.374 -0.039 35.497 1.00 63.09 99 LYS A O 1
ATOM 842 N N . ARG A 1 100 ? -20.732 0.516 37.597 1.00 66.12 100 ARG A N 1
ATOM 843 C CA . ARG A 1 100 ? -19.298 0.285 37.415 1.00 66.12 100 ARG A CA 1
ATOM 844 C C . ARG A 1 100 ? -19.031 -1.152 36.988 1.00 66.12 100 ARG A C 1
ATOM 846 O O . ARG A 1 100 ? -18.451 -1.369 35.935 1.00 66.12 100 ARG A O 1
ATOM 853 N N . GLU A 1 101 ? -19.523 -2.115 37.756 1.00 70.50 101 GLU A N 1
ATOM 854 C CA . GLU A 1 101 ? -19.315 -3.535 37.481 1.00 70.50 101 GLU A CA 1
ATOM 855 C C . GLU A 1 101 ? -19.854 -3.948 36.103 1.00 70.50 101 GLU A C 1
ATOM 857 O O . GLU A 1 101 ? -19.202 -4.684 35.370 1.00 70.50 101 GLU A O 1
ATOM 862 N N . LYS A 1 102 ? -21.004 -3.400 35.690 1.00 68.75 102 LYS A N 1
ATOM 863 C CA . LYS A 1 102 ? -21.556 -3.645 34.352 1.00 68.75 102 LYS A CA 1
ATOM 864 C C . LYS A 1 102 ? -20.658 -3.123 33.225 1.00 68.75 102 LYS A C 1
ATOM 866 O O . LYS A 1 102 ? -20.546 -3.786 32.200 1.00 68.75 102 LYS A O 1
ATOM 871 N N . ILE A 1 103 ? -20.053 -1.948 33.396 1.00 64.25 103 ILE A N 1
ATOM 872 C CA . ILE A 1 103 ? -19.131 -1.361 32.413 1.00 64.25 103 ILE A CA 1
ATOM 873 C C . ILE A 1 103 ? -17.842 -2.185 32.346 1.00 64.25 103 ILE A C 1
ATOM 875 O O . ILE A 1 103 ? -17.394 -2.499 31.248 1.00 64.25 103 ILE A O 1
ATOM 879 N N . LEU A 1 104 ? -17.296 -2.582 33.500 1.00 69.31 104 LEU A N 1
ATOM 880 C CA . LEU A 1 1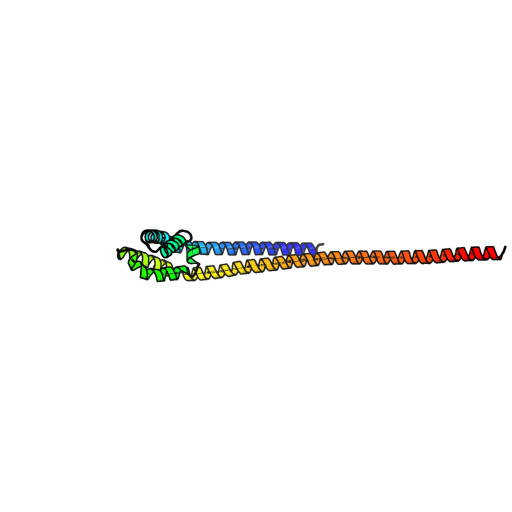04 ? -16.100 -3.422 33.583 1.00 69.31 104 LEU A CA 1
ATOM 881 C C . LEU A 1 104 ? -16.297 -4.764 32.888 1.00 69.31 104 LEU A C 1
ATOM 883 O O . LEU A 1 104 ? -15.509 -5.096 32.015 1.00 69.31 104 LEU A O 1
ATOM 887 N N . ARG A 1 105 ? -17.402 -5.464 33.171 1.00 69.38 105 ARG A N 1
ATOM 888 C CA . ARG A 1 105 ? -17.729 -6.729 32.497 1.00 69.38 105 ARG A CA 1
ATOM 889 C C . ARG A 1 105 ? -17.901 -6.570 30.989 1.00 69.38 105 ARG A C 1
ATOM 891 O O . ARG A 1 105 ? -17.600 -7.493 30.247 1.00 69.38 105 ARG A O 1
ATOM 898 N N . LEU A 1 106 ? -18.405 -5.424 30.519 1.00 66.38 106 LEU A N 1
ATOM 899 C CA . LEU A 1 106 ? -18.515 -5.153 29.083 1.00 66.38 106 LEU A CA 1
ATOM 900 C C . LEU A 1 106 ? -17.139 -4.926 28.453 1.00 66.38 106 LEU A C 1
ATOM 902 O O . LEU A 1 106 ? -16.898 -5.404 27.350 1.00 66.38 106 LEU A O 1
ATOM 906 N N . ILE A 1 107 ? -16.257 -4.199 29.144 1.00 64.69 107 ILE A N 1
ATOM 907 C CA . ILE A 1 107 ? -14.876 -3.984 28.709 1.00 64.69 107 ILE A CA 1
ATOM 908 C C . ILE A 1 107 ? -14.130 -5.318 28.680 1.00 64.69 107 ILE A C 1
ATOM 910 O O . ILE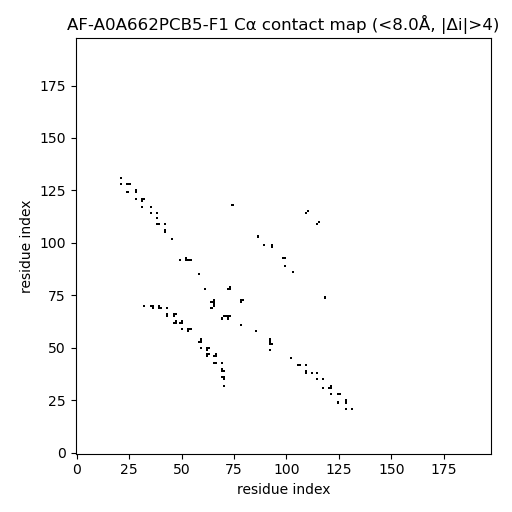 A 1 107 ? -13.553 -5.637 27.649 1.00 64.69 107 ILE A O 1
ATOM 914 N N . GLU A 1 108 ? -14.197 -6.112 29.750 1.00 65.06 108 GLU A N 1
ATOM 915 C CA . GLU A 1 108 ? -13.630 -7.465 29.810 1.00 65.06 108 GLU A CA 1
ATOM 916 C C . GLU A 1 108 ? -14.181 -8.344 28.692 1.00 65.06 108 GLU A C 1
ATOM 918 O O . GLU A 1 108 ? -13.398 -8.846 27.909 1.00 65.06 108 GLU A O 1
ATOM 923 N N . TYR A 1 109 ? -15.501 -8.424 28.503 1.00 67.38 109 TYR A N 1
ATOM 924 C CA . TYR A 1 109 ? -16.103 -9.206 27.417 1.00 67.38 109 TYR A CA 1
ATOM 925 C C . TYR A 1 109 ? -15.593 -8.813 26.024 1.00 67.38 109 TYR A C 1
ATOM 927 O O . TYR A 1 109 ? -15.399 -9.670 25.167 1.00 67.38 109 TYR A O 1
ATOM 935 N N . VAL A 1 110 ? -15.394 -7.518 25.769 1.00 61.75 110 VAL A N 1
ATOM 936 C CA . VAL A 1 110 ? -14.869 -7.076 24.474 1.00 61.75 110 VAL A CA 1
ATOM 937 C C . VAL A 1 110 ? -13.370 -7.338 24.361 1.00 61.75 110 VAL A C 1
ATOM 939 O O . VAL A 1 110 ? -12.930 -7.750 23.294 1.00 61.75 110 VAL A O 1
ATOM 942 N N . LEU A 1 111 ? -12.604 -7.163 25.438 1.00 58.78 111 LEU A N 1
ATOM 943 C CA . LEU A 1 111 ? -11.175 -7.492 25.482 1.00 58.78 111 LEU A CA 1
ATOM 944 C C . LEU A 1 111 ? -10.905 -9.002 25.387 1.00 58.78 111 LEU A C 1
ATOM 946 O O . LEU A 1 111 ? -9.905 -9.389 24.794 1.00 58.78 111 LEU A O 1
ATOM 950 N N . ASP A 1 112 ? -11.794 -9.826 25.938 1.00 61.38 112 ASP A N 1
ATOM 951 C CA . ASP A 1 112 ? -11.756 -11.292 25.910 1.00 61.38 112 ASP A CA 1
ATOM 952 C C . ASP A 1 112 ? -12.353 -11.856 24.610 1.00 61.38 112 ASP A C 1
ATOM 954 O O . ASP A 1 112 ? -12.220 -13.044 24.314 1.00 61.38 112 ASP A O 1
ATOM 958 N N . GLY A 1 113 ? -13.010 -11.011 23.807 1.00 60.00 113 GLY A N 1
ATOM 959 C CA . GLY A 1 113 ? -13.331 -11.340 22.426 1.00 60.00 113 GLY A CA 1
ATOM 960 C C . GLY A 1 113 ? -12.041 -11.586 21.645 1.00 60.00 113 GLY A C 1
ATOM 961 O O . GLY A 1 113 ? -11.001 -11.021 21.971 1.00 60.00 113 GLY A O 1
ATOM 962 N N . ASN A 1 114 ? -12.105 -12.379 20.571 1.00 63.06 114 ASN A N 1
ATOM 963 C CA . ASN A 1 114 ? -10.981 -12.717 19.672 1.00 63.06 114 ASN A CA 1
ATOM 964 C C . ASN A 1 114 ? -10.312 -11.508 18.966 1.00 63.06 114 ASN A C 1
ATOM 966 O O . ASN A 1 114 ? -9.683 -11.640 17.920 1.00 63.06 114 ASN A O 1
ATOM 970 N N . LEU A 1 115 ? -10.457 -10.305 19.503 1.00 69.12 115 LEU A N 1
ATOM 971 C CA . LEU A 1 115 ? -9.854 -9.065 19.073 1.00 69.12 115 LEU A CA 1
ATOM 972 C C . LEU A 1 115 ? -8.328 -9.118 19.027 1.00 69.12 115 LEU A C 1
ATOM 974 O O . LEU A 1 115 ? -7.757 -8.516 18.123 1.00 69.12 115 LEU A O 1
ATOM 978 N N . GLU A 1 116 ? -7.673 -9.849 19.929 1.00 68.94 116 GLU A N 1
ATOM 979 C CA . GLU A 1 116 ? -6.215 -10.022 19.886 1.00 68.94 116 GLU A CA 1
ATOM 980 C C . GLU A 1 116 ? -5.785 -10.836 18.653 1.00 68.94 116 GLU A C 1
ATOM 982 O O . GLU A 1 116 ? -4.874 -10.446 17.922 1.00 68.94 116 GLU A O 1
ATOM 987 N N . ASP A 1 117 ? -6.505 -11.916 18.344 1.00 70.00 117 ASP A N 1
ATOM 988 C CA . ASP A 1 117 ? -6.275 -12.698 17.126 1.00 70.00 117 ASP A CA 1
ATOM 989 C C . ASP A 1 117 ? -6.614 -11.885 15.871 1.00 70.00 117 ASP A C 1
ATOM 991 O O . ASP A 1 117 ? -5.847 -11.872 14.908 1.00 70.00 117 ASP A O 1
ATOM 995 N N . LYS A 1 118 ? -7.702 -11.105 15.897 1.00 70.06 118 LYS A N 1
ATOM 996 C CA . LYS A 1 118 ? -8.071 -10.205 14.794 1.00 70.06 118 LYS A CA 1
ATOM 997 C C . LYS A 1 118 ? -7.074 -9.073 14.591 1.00 70.06 118 LYS A C 1
ATOM 999 O O . LYS A 1 118 ? -6.859 -8.646 13.459 1.00 70.06 118 LYS A O 1
ATOM 1004 N N . LYS A 1 119 ? -6.430 -8.609 15.657 1.00 71.25 119 LYS A N 1
ATOM 1005 C CA . LYS A 1 119 ? -5.343 -7.634 15.595 1.00 71.25 119 LYS A CA 1
ATOM 1006 C C . LYS A 1 119 ? -4.095 -8.233 14.964 1.00 71.25 119 LYS A C 1
ATOM 1008 O O . LYS A 1 119 ? -3.510 -7.598 14.090 1.00 71.25 119 LYS A O 1
ATOM 1013 N N . LYS A 1 120 ? -3.725 -9.462 15.335 1.00 72.69 120 LYS A N 1
ATOM 1014 C CA . LYS A 1 120 ? -2.636 -10.199 14.675 1.00 72.69 120 LYS A CA 1
ATOM 1015 C C . LYS A 1 120 ? -2.932 -10.412 13.191 1.00 72.69 120 LYS A C 1
ATOM 1017 O O . LYS A 1 120 ? -2.073 -10.125 12.362 1.00 72.69 120 LYS A O 1
ATOM 1022 N N . GLU A 1 121 ? -4.153 -10.829 12.847 1.00 75.25 121 GLU A N 1
ATOM 1023 C CA . GLU A 1 121 ? -4.609 -10.937 11.453 1.00 75.25 121 GLU A CA 1
ATOM 1024 C C . GLU A 1 121 ? -4.492 -9.587 10.727 1.00 75.25 121 GLU A C 1
ATOM 1026 O O . GLU A 1 121 ? -3.915 -9.521 9.642 1.00 75.25 121 GLU A O 1
ATOM 1031 N N . TYR A 1 122 ? -4.975 -8.497 11.332 1.00 78.88 122 TYR A N 1
ATOM 1032 C CA . TYR A 1 122 ? -4.891 -7.151 10.764 1.00 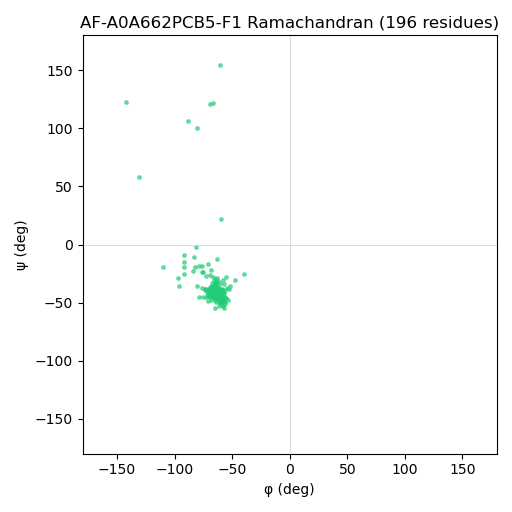78.88 122 TYR A CA 1
ATOM 1033 C C . TYR A 1 122 ? -3.443 -6.723 10.495 1.00 78.88 122 TYR A C 1
ATOM 1035 O O . TYR A 1 122 ? -3.135 -6.267 9.393 1.00 78.88 122 TYR A O 1
ATOM 1043 N N . MET A 1 123 ? -2.546 -6.888 11.470 1.00 74.31 123 MET A N 1
ATOM 1044 C CA . MET A 1 123 ? -1.137 -6.508 11.331 1.00 74.31 123 MET A CA 1
ATOM 1045 C C . MET A 1 123 ? -0.437 -7.344 10.255 1.00 74.31 123 MET A C 1
ATOM 1047 O O . MET A 1 123 ? 0.249 -6.780 9.406 1.00 74.31 123 MET A O 1
ATOM 1051 N N . ALA A 1 124 ? -0.703 -8.652 10.197 1.00 75.38 124 ALA A N 1
ATOM 1052 C CA . ALA A 1 124 ? -0.167 -9.525 9.154 1.00 75.38 124 ALA A CA 1
ATOM 1053 C C . ALA A 1 124 ? -0.662 -9.133 7.749 1.00 75.38 124 ALA A C 1
ATOM 1055 O O . ALA A 1 124 ? 0.105 -9.141 6.786 1.00 75.38 124 ALA A O 1
ATOM 1056 N N . TYR A 1 125 ? -1.940 -8.768 7.599 1.00 74.50 125 TYR A N 1
ATOM 1057 C CA . TYR A 1 125 ? -2.456 -8.271 6.320 1.00 74.50 125 TYR A CA 1
ATOM 1058 C C . TYR A 1 125 ? -1.894 -6.896 5.960 1.00 74.50 125 TYR A C 1
ATOM 1060 O O . TYR A 1 125 ? -1.617 -6.653 4.787 1.00 74.50 125 TYR A O 1
ATOM 1068 N N . LYS A 1 126 ? -1.694 -6.013 6.942 1.00 75.19 126 LYS A N 1
ATOM 1069 C CA . LYS A 1 126 ? -1.060 -4.709 6.736 1.00 75.19 126 LYS A CA 1
ATOM 1070 C C . LYS A 1 126 ? 0.359 -4.869 6.192 1.00 75.19 126 LYS A C 1
ATOM 1072 O O . LYS A 1 126 ? 0.672 -4.279 5.166 1.00 75.19 126 LYS A O 1
ATOM 1077 N N . GLU A 1 127 ? 1.169 -5.727 6.807 1.00 75.19 127 GLU A N 1
ATOM 1078 C CA . GLU A 1 127 ? 2.523 -6.035 6.330 1.00 75.19 127 GLU A CA 1
ATOM 1079 C C . GLU A 1 127 ? 2.519 -6.613 4.912 1.00 75.19 127 GLU A C 1
ATOM 1081 O O . GLU A 1 127 ? 3.319 -6.195 4.077 1.00 75.19 127 GLU A O 1
ATOM 1086 N N . LYS A 1 128 ? 1.585 -7.521 4.600 1.00 71.00 128 LYS A N 1
ATOM 1087 C CA . LYS A 1 128 ? 1.426 -8.058 3.239 1.00 71.00 128 LYS A CA 1
ATOM 1088 C C . LYS A 1 128 ? 1.077 -6.970 2.225 1.00 71.00 128 LYS A C 1
ATOM 1090 O O . LYS A 1 128 ? 1.647 -6.956 1.139 1.00 71.00 128 LYS A O 1
ATOM 1095 N N . VAL A 1 129 ? 0.163 -6.059 2.562 1.00 70.00 129 VAL A N 1
ATOM 1096 C CA . VAL A 1 129 ? -0.215 -4.937 1.688 1.00 70.00 129 VAL A CA 1
ATOM 1097 C C . VAL A 1 129 ? 0.959 -3.978 1.497 1.00 70.00 129 VAL A C 1
ATOM 1099 O O . VAL A 1 129 ? 1.244 -3.596 0.364 1.00 70.00 129 VAL A O 1
ATOM 1102 N N . ASP A 1 130 ? 1.662 -3.619 2.569 1.00 68.94 130 ASP A N 1
ATOM 1103 C CA . ASP A 1 130 ? 2.813 -2.717 2.506 1.00 68.94 130 ASP A CA 1
ATOM 1104 C C . ASP A 1 130 ? 3.954 -3.346 1.686 1.00 68.94 130 ASP A C 1
ATOM 1106 O O . ASP A 1 130 ? 4.501 -2.701 0.789 1.00 68.94 130 ASP A O 1
ATOM 1110 N N . SER A 1 131 ? 4.244 -4.633 1.904 1.00 72.25 131 SER A N 1
ATOM 1111 C CA . SER A 1 131 ? 5.214 -5.407 1.122 1.00 72.25 131 SER A CA 1
ATOM 1112 C C . SER A 1 131 ? 4.827 -5.489 -0.358 1.00 72.25 131 SER A C 1
ATOM 1114 O O . SER A 1 131 ? 5.664 -5.236 -1.227 1.00 72.25 131 SER A O 1
ATOM 1116 N N . PHE A 1 132 ? 3.552 -5.746 -0.667 1.00 72.62 132 PHE A N 1
ATOM 1117 C CA . PHE A 1 132 ? 3.035 -5.764 -2.037 1.00 72.62 132 PHE A CA 1
ATOM 1118 C C . PHE A 1 132 ? 3.183 -4.400 -2.729 1.00 72.62 132 PHE A C 1
ATOM 1120 O O . PHE A 1 132 ? 3.554 -4.320 -3.899 1.00 72.62 132 PHE A O 1
ATOM 1127 N N . VAL A 1 133 ? 2.923 -3.299 -2.016 1.00 67.00 133 VAL A N 1
ATOM 1128 C CA . VAL A 1 133 ? 3.082 -1.937 -2.552 1.00 67.00 133 VAL A CA 1
ATOM 1129 C C . VAL A 1 133 ? 4.553 -1.608 -2.806 1.00 67.00 133 VAL A C 1
ATOM 1131 O O . VAL A 1 133 ? 4.861 -0.981 -3.822 1.00 67.00 133 VAL A O 1
ATOM 1134 N N . ILE A 1 134 ? 5.459 -2.007 -1.908 1.00 67.19 134 ILE A N 1
ATOM 1135 C CA . ILE A 1 134 ? 6.905 -1.790 -2.062 1.00 67.19 134 ILE A CA 1
ATOM 1136 C C . ILE A 1 134 ? 7.428 -2.578 -3.265 1.00 67.19 134 ILE A C 1
ATOM 1138 O O . ILE A 1 134 ? 7.964 -1.973 -4.193 1.00 67.19 134 ILE A O 1
ATOM 1142 N N . THR A 1 135 ? 7.178 -3.887 -3.302 1.00 66.69 135 THR A N 1
ATOM 1143 C CA . THR A 1 135 ? 7.598 -4.772 -4.403 1.00 66.69 135 THR A CA 1
ATOM 1144 C C . THR A 1 135 ? 7.020 -4.320 -5.745 1.00 66.69 135 THR A C 1
ATOM 1146 O O . THR A 1 135 ? 7.769 -4.121 -6.698 1.00 66.69 135 THR A O 1
ATOM 1149 N N . SER A 1 136 ? 5.726 -3.985 -5.809 1.00 63.69 136 SER A N 1
ATOM 1150 C CA . SER A 1 136 ? 5.098 -3.459 -7.033 1.00 63.69 136 SER A CA 1
ATOM 1151 C C . SER A 1 136 ? 5.690 -2.120 -7.497 1.00 63.69 136 SER A C 1
ATOM 1153 O O . SER A 1 136 ? 5.697 -1.814 -8.693 1.00 63.69 136 SER A O 1
ATOM 1155 N N . ARG A 1 137 ? 6.165 -1.270 -6.576 1.00 62.28 137 ARG A N 1
ATOM 1156 C CA . ARG A 1 137 ? 6.856 -0.015 -6.925 1.00 62.28 137 ARG A CA 1
ATOM 1157 C C . ARG A 1 137 ? 8.265 -0.277 -7.444 1.00 62.28 137 ARG A C 1
ATOM 1159 O O . ARG A 1 137 ? 8.693 0.418 -8.364 1.00 62.28 137 ARG A O 1
ATOM 1166 N N . GLU A 1 138 ? 8.976 -1.231 -6.861 1.00 64.19 138 GLU A N 1
ATOM 1167 C CA . GLU A 1 138 ? 10.328 -1.616 -7.272 1.00 64.19 138 GLU A CA 1
ATOM 1168 C C . GLU A 1 138 ? 10.325 -2.283 -8.648 1.00 64.19 138 GLU A C 1
ATOM 1170 O O . GLU A 1 138 ? 11.037 -1.824 -9.540 1.00 64.19 138 GLU A O 1
ATOM 1175 N N . GLU A 1 139 ? 9.431 -3.244 -8.880 1.00 64.62 139 GLU A N 1
ATOM 1176 C CA . GLU A 1 139 ? 9.271 -3.902 -10.181 1.00 64.62 139 GLU A CA 1
ATOM 1177 C C . GLU A 1 139 ? 8.870 -2.909 -11.283 1.00 64.62 139 GLU A C 1
ATOM 1179 O O . GLU A 1 139 ? 9.369 -2.976 -12.408 1.00 64.62 139 GLU A O 1
ATOM 1184 N N . ASN A 1 140 ? 8.011 -1.929 -10.970 1.00 67.06 140 ASN A N 1
ATOM 1185 C CA . ASN A 1 140 ? 7.669 -0.864 -11.915 1.00 67.06 140 ASN A CA 1
ATOM 1186 C C . ASN A 1 140 ? 8.871 0.031 -12.248 1.00 67.06 140 ASN A C 1
ATOM 1188 O O . ASN A 1 140 ? 9.058 0.400 -13.411 1.00 67.06 140 ASN A O 1
ATOM 1192 N N . LYS A 1 141 ? 9.704 0.380 -11.258 1.00 63.62 141 LYS A N 1
ATOM 1193 C CA . LYS A 1 141 ? 10.941 1.145 -11.493 1.00 63.62 141 LYS A CA 1
ATOM 1194 C C . LYS A 1 141 ? 11.915 0.354 -12.363 1.00 63.62 141 LYS A C 1
ATOM 1196 O O . LYS A 1 141 ? 12.442 0.909 -13.326 1.00 63.62 141 LYS A O 1
ATOM 1201 N N . GLU A 1 142 ? 12.107 -0.929 -12.074 1.00 64.50 142 GLU A N 1
ATOM 1202 C CA . GLU A 1 142 ? 12.972 -1.815 -12.854 1.00 64.50 142 GLU A CA 1
ATOM 1203 C C . GLU A 1 142 ? 12.470 -1.955 -14.301 1.00 64.50 142 GLU A C 1
ATOM 1205 O O . GLU A 1 142 ? 13.240 -1.800 -15.249 1.00 64.50 142 GLU A O 1
ATOM 1210 N N . GLY A 1 143 ? 11.157 -2.114 -14.497 1.00 66.56 143 GLY A N 1
ATOM 1211 C CA . GLY A 1 143 ? 10.534 -2.159 -15.821 1.00 66.56 143 GLY A CA 1
ATOM 1212 C C . GLY A 1 143 ? 10.660 -0.856 -16.624 1.00 66.56 143 GLY A C 1
ATOM 1213 O O . GLY A 1 143 ? 10.768 -0.892 -17.853 1.00 66.56 143 GLY A O 1
ATOM 1214 N N . ILE A 1 144 ? 10.666 0.309 -15.966 1.00 62.31 144 ILE A N 1
ATOM 1215 C CA . ILE A 1 144 ? 10.929 1.607 -16.615 1.00 62.31 144 ILE A CA 1
ATOM 1216 C C . ILE A 1 144 ? 12.402 1.722 -17.021 1.00 62.31 144 ILE A C 1
ATOM 1218 O O . ILE A 1 144 ? 12.695 2.159 -18.135 1.00 62.31 144 ILE A O 1
ATOM 1222 N N . ILE A 1 145 ? 13.326 1.321 -16.142 1.00 65.12 145 ILE A N 1
ATOM 1223 C CA . ILE A 1 145 ? 14.769 1.346 -16.418 1.00 65.12 145 ILE A CA 1
ATOM 1224 C C . ILE A 1 145 ? 15.095 0.427 -17.595 1.00 65.12 145 ILE A C 1
ATOM 1226 O O . ILE A 1 145 ? 15.765 0.855 -18.531 1.00 65.12 145 ILE A O 1
ATOM 1230 N N . LYS A 1 146 ? 14.550 -0.793 -17.609 1.00 68.50 146 LYS A N 1
ATOM 1231 C CA . LYS A 1 146 ? 14.769 -1.762 -18.687 1.00 68.50 146 LYS A CA 1
ATOM 1232 C C . LYS A 1 146 ? 14.278 -1.241 -20.040 1.00 68.50 146 LYS A C 1
ATOM 1234 O O . LYS A 1 146 ? 15.018 -1.289 -21.012 1.00 68.50 146 LYS A O 1
ATOM 1239 N N . ARG A 1 147 ? 13.090 -0.619 -20.084 1.00 65.75 147 ARG A N 1
ATOM 1240 C CA . ARG A 1 147 ? 12.575 0.049 -21.297 1.00 65.75 147 ARG A CA 1
ATOM 1241 C C . ARG A 1 147 ? 13.465 1.201 -21.768 1.00 65.75 147 ARG A C 1
ATOM 1243 O O . ARG A 1 147 ? 13.649 1.373 -22.968 1.00 65.75 147 ARG A O 1
ATOM 1250 N N . LYS A 1 148 ? 14.016 1.998 -20.846 1.00 71.56 148 LYS A N 1
ATOM 1251 C CA . LYS A 1 148 ? 14.977 3.056 -21.201 1.00 71.56 148 LYS A CA 1
ATOM 1252 C C . LYS A 1 148 ? 16.272 2.477 -21.766 1.00 71.56 148 LYS A C 1
ATOM 1254 O O . LYS A 1 148 ? 16.767 3.017 -22.747 1.00 71.56 148 LYS A O 1
ATOM 1259 N N . ILE A 1 149 ? 16.788 1.395 -21.184 1.00 71.12 149 ILE A N 1
ATOM 1260 C CA . ILE A 1 149 ? 17.979 0.697 -21.689 1.00 71.12 149 ILE A CA 1
ATOM 1261 C C . ILE A 1 149 ? 17.721 0.165 -23.101 1.00 71.12 149 ILE A C 1
ATOM 1263 O O . ILE A 1 149 ? 18.509 0.460 -23.993 1.00 71.12 149 ILE A O 1
ATOM 1267 N N . ASP A 1 150 ? 16.603 -0.530 -23.326 1.00 71.75 150 ASP A N 1
ATOM 1268 C CA . ASP A 1 150 ? 16.249 -1.071 -24.644 1.00 71.75 150 ASP A CA 1
ATOM 1269 C C . ASP A 1 150 ? 16.127 0.048 -25.703 1.00 71.75 150 ASP A C 1
ATOM 1271 O O . ASP A 1 150 ? 16.615 -0.090 -26.827 1.00 71.75 150 ASP A O 1
ATOM 1275 N N . ASN A 1 151 ? 15.530 1.192 -25.342 1.00 75.31 151 ASN A N 1
ATOM 1276 C CA . ASN A 1 151 ? 15.437 2.355 -26.232 1.00 75.31 151 ASN A CA 1
ATOM 1277 C C . ASN A 1 151 ? 16.814 2.953 -26.553 1.00 75.31 151 ASN A C 1
ATOM 1279 O O . ASN A 1 151 ? 17.116 3.180 -27.723 1.00 75.31 151 ASN A O 1
ATOM 1283 N N . LEU A 1 152 ? 17.657 3.169 -25.537 1.00 76.69 152 LEU A N 1
ATOM 1284 C CA . LEU A 1 152 ? 19.012 3.698 -25.720 1.00 76.69 152 LEU A CA 1
ATOM 1285 C C . LEU A 1 152 ? 19.873 2.751 -26.566 1.00 76.69 152 LEU A C 1
ATOM 1287 O O . LEU A 1 152 ? 20.593 3.205 -27.448 1.00 76.69 152 LEU A O 1
ATOM 1291 N N . GLN A 1 153 ? 19.757 1.436 -26.368 1.00 72.56 153 GLN A N 1
ATOM 1292 C CA . GLN A 1 153 ? 20.435 0.444 -27.207 1.00 72.56 153 GLN A CA 1
ATOM 1293 C C . GLN A 1 153 ? 19.982 0.528 -28.668 1.00 72.56 153 GLN A C 1
ATOM 1295 O O . GLN A 1 153 ? 20.813 0.474 -29.572 1.00 72.56 153 GLN A O 1
ATOM 1300 N N . SER A 1 154 ? 18.684 0.717 -28.923 1.00 80.31 154 SER A N 1
ATOM 1301 C CA . SER A 1 154 ? 18.195 0.915 -30.291 1.00 80.31 154 SER A CA 1
ATOM 1302 C C . SER A 1 154 ? 18.718 2.208 -30.928 1.00 80.31 154 SER A C 1
ATOM 1304 O O . SER A 1 154 ? 18.959 2.225 -32.136 1.00 80.31 154 SER A O 1
ATOM 1306 N N . GLU A 1 155 ? 18.877 3.285 -30.159 1.00 81.12 155 GLU A N 1
ATOM 1307 C CA . GLU A 1 155 ? 19.459 4.546 -30.640 1.00 81.12 155 GLU A CA 1
ATOM 1308 C C . GLU A 1 155 ? 20.958 4.420 -30.936 1.00 81.12 155 GLU A C 1
ATOM 1310 O O . GLU A 1 155 ? 21.422 4.959 -31.946 1.00 81.12 155 GLU A O 1
ATOM 1315 N N . ILE A 1 156 ? 21.693 3.665 -30.113 1.00 81.56 156 ILE A N 1
ATOM 1316 C CA . ILE A 1 156 ? 23.103 3.331 -30.352 1.00 81.56 156 ILE A CA 1
ATOM 1317 C C . ILE A 1 156 ? 23.242 2.591 -31.684 1.00 81.56 156 ILE A C 1
ATOM 1319 O O . ILE A 1 156 ? 23.972 3.066 -32.547 1.00 81.56 156 ILE A O 1
ATOM 1323 N N . ILE A 1 157 ? 22.468 1.523 -31.907 1.00 83.94 157 ILE A N 1
ATOM 1324 C CA . ILE A 1 157 ? 22.522 0.740 -33.156 1.00 83.94 157 ILE A CA 1
ATOM 1325 C C . ILE A 1 157 ? 22.271 1.630 -34.383 1.00 83.94 157 ILE A C 1
ATOM 1327 O O . ILE A 1 157 ? 23.018 1.585 -35.357 1.00 83.94 157 ILE A O 1
ATOM 1331 N N . LYS A 1 158 ? 21.252 2.500 -34.338 1.00 83.12 158 LYS A N 1
ATOM 1332 C CA . LYS A 1 158 ? 20.976 3.446 -35.438 1.00 83.12 158 LYS A CA 1
ATOM 1333 C C . LYS A 1 158 ? 22.130 4.422 -35.674 1.00 83.12 158 LYS A C 1
ATOM 1335 O O . LYS A 1 158 ? 22.385 4.821 -36.810 1.00 83.12 158 LYS A O 1
ATOM 1340 N N . SER A 1 159 ? 22.791 4.850 -34.604 1.00 82.94 159 SER A N 1
ATOM 1341 C CA . SER A 1 159 ? 23.930 5.763 -34.687 1.00 82.94 159 SER A CA 1
ATOM 1342 C C . SER A 1 159 ? 25.156 5.062 -35.271 1.00 82.94 159 SER A C 1
ATOM 1344 O O . SER A 1 159 ? 25.816 5.640 -36.129 1.00 82.94 159 SER A O 1
ATOM 1346 N N . GLU A 1 160 ? 25.411 3.808 -34.893 1.00 83.88 160 GLU A N 1
ATOM 1347 C CA . GLU A 1 160 ? 26.465 2.963 -35.468 1.00 83.88 160 GLU A CA 1
ATOM 1348 C C . GLU A 1 160 ? 26.243 2.724 -36.967 1.00 83.88 160 GLU A C 1
ATOM 1350 O O . GLU A 1 160 ? 27.161 2.907 -37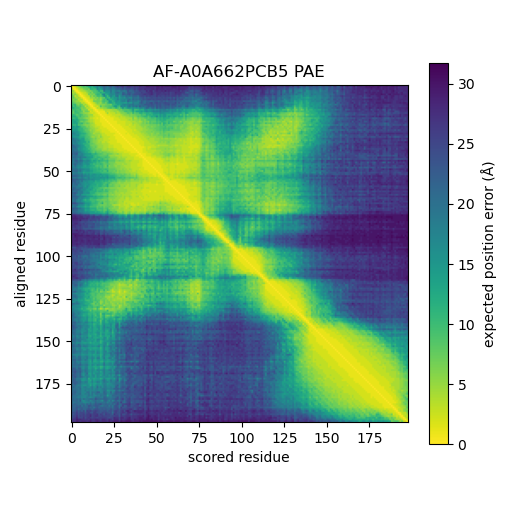.765 1.00 83.88 160 GLU A O 1
ATOM 1355 N N . GLU A 1 161 ? 25.011 2.412 -37.386 1.00 87.69 161 GLU A N 1
ATOM 1356 C CA . GLU A 1 161 ? 24.659 2.302 -38.809 1.00 87.69 161 GLU A CA 1
ATOM 1357 C C . GLU A 1 161 ? 24.928 3.612 -39.563 1.00 87.69 161 GLU A C 1
ATOM 1359 O O . GLU A 1 161 ? 25.451 3.607 -40.681 1.00 87.69 161 GLU A O 1
ATOM 1364 N N . LYS A 1 162 ? 24.608 4.758 -38.950 1.00 87.75 162 LYS A N 1
ATOM 1365 C CA . LYS A 1 162 ? 24.867 6.074 -39.542 1.00 87.75 162 LYS A CA 1
ATOM 1366 C C . LYS A 1 162 ? 26.363 6.364 -39.662 1.00 87.75 162 LYS A C 1
ATOM 1368 O O . LYS A 1 162 ? 26.775 6.884 -40.697 1.00 87.75 162 LYS A O 1
ATOM 1373 N N . ILE A 1 163 ? 27.158 6.029 -38.645 1.00 87.50 163 ILE A N 1
ATOM 1374 C CA . ILE A 1 163 ? 28.621 6.163 -38.677 1.00 87.50 163 ILE A CA 1
ATOM 1375 C C . ILE A 1 163 ? 29.185 5.319 -39.815 1.00 87.50 163 ILE A C 1
ATOM 1377 O O . ILE A 1 163 ? 29.871 5.860 -40.673 1.00 87.50 163 ILE A O 1
ATOM 1381 N N . LYS A 1 164 ? 28.789 4.049 -39.912 1.00 89.69 164 LYS A N 1
ATOM 1382 C CA . LYS A 1 164 ? 29.249 3.149 -40.975 1.00 89.69 164 LYS A CA 1
ATOM 1383 C C . LYS A 1 164 ? 28.916 3.666 -42.380 1.00 89.69 164 LYS A C 1
ATOM 1385 O O . LYS A 1 164 ? 29.726 3.567 -43.303 1.00 89.69 164 LYS A O 1
ATOM 1390 N N . ASN A 1 165 ? 27.732 4.255 -42.553 1.00 88.06 165 ASN A N 1
ATOM 1391 C CA . ASN A 1 165 ? 27.348 4.892 -43.815 1.00 88.06 165 ASN A CA 1
ATOM 1392 C C . ASN A 1 165 ? 28.214 6.123 -44.130 1.00 88.06 165 ASN A C 1
ATOM 1394 O O . ASN A 1 165 ? 28.565 6.346 -45.288 1.00 88.06 165 ASN A O 1
ATOM 1398 N N . LEU A 1 166 ? 28.556 6.925 -43.118 1.00 90.12 166 LEU A N 1
ATOM 1399 C CA . LEU A 1 166 ? 29.448 8.076 -43.275 1.00 90.12 166 LEU A CA 1
ATOM 1400 C C . LEU A 1 166 ? 30.888 7.648 -43.573 1.00 90.12 166 LEU A C 1
ATOM 1402 O O . LEU A 1 166 ? 31.504 8.255 -44.441 1.00 90.12 166 LEU A O 1
ATOM 1406 N N . GLU A 1 167 ? 31.393 6.597 -42.926 1.00 88.50 167 GLU A N 1
ATOM 1407 C CA . GLU A 1 167 ? 32.702 5.995 -43.216 1.00 88.50 167 GLU A CA 1
ATOM 1408 C C . GLU A 1 167 ? 32.765 5.521 -44.668 1.00 88.50 167 GLU A C 1
ATOM 1410 O O . GLU A 1 167 ? 33.640 5.939 -45.417 1.00 88.50 167 GLU A O 1
ATOM 1415 N N . THR A 1 168 ? 31.752 4.771 -45.114 1.00 90.50 168 THR A N 1
ATOM 1416 C CA . THR A 1 168 ? 31.655 4.316 -46.512 1.00 90.50 168 THR A CA 1
ATOM 1417 C C . THR A 1 168 ? 31.655 5.494 -47.492 1.00 90.50 168 THR A C 1
ATOM 1419 O O . THR A 1 168 ? 32.287 5.442 -48.545 1.00 90.50 168 THR A O 1
ATOM 1422 N N . LYS A 1 169 ? 30.944 6.581 -47.162 1.00 91.44 169 LYS A N 1
ATOM 1423 C CA . LYS A 1 169 ? 30.916 7.790 -47.994 1.00 91.44 169 LYS A CA 1
ATOM 1424 C C . LYS A 1 169 ? 32.268 8.506 -48.013 1.00 91.44 169 LYS A C 1
ATOM 1426 O O . LYS A 1 169 ? 32.651 9.026 -49.056 1.00 91.44 169 LYS A O 1
ATOM 1431 N N . ASN A 1 170 ? 32.970 8.543 -46.884 1.00 92.38 170 ASN A N 1
ATOM 1432 C CA . ASN A 1 170 ? 34.296 9.141 -46.783 1.00 92.38 170 ASN A CA 1
ATOM 1433 C C . ASN A 1 170 ? 35.304 8.380 -47.656 1.00 92.38 170 ASN A C 1
ATOM 1435 O O . ASN A 1 170 ? 35.992 8.998 -48.459 1.00 92.38 170 ASN A O 1
ATOM 1439 N N . ASP A 1 171 ? 35.295 7.047 -47.602 1.00 92.56 171 ASP A N 1
ATOM 1440 C CA . ASP A 1 171 ? 36.156 6.204 -48.439 1.00 92.56 171 ASP A CA 1
ATOM 1441 C C . ASP A 1 171 ? 35.914 6.427 -49.941 1.00 92.56 171 ASP A C 1
ATOM 1443 O O . ASP A 1 171 ? 36.853 6.438 -50.738 1.00 92.56 171 ASP A O 1
ATOM 1447 N N . LEU A 1 172 ? 34.653 6.614 -50.351 1.00 92.81 172 LEU A N 1
ATOM 1448 C CA . LEU A 1 172 ? 34.315 6.934 -51.742 1.00 92.81 172 LEU A CA 1
ATOM 1449 C C . LEU A 1 172 ? 34.861 8.303 -52.158 1.00 92.81 172 LEU A C 1
ATOM 1451 O O . LEU A 1 172 ? 35.489 8.407 -53.208 1.00 92.81 172 LEU A O 1
ATOM 1455 N N . LEU A 1 173 ? 34.675 9.326 -51.321 1.00 91.62 173 LEU A N 1
ATOM 1456 C CA . LEU A 1 173 ? 35.193 10.670 -51.584 1.00 91.62 173 LEU A CA 1
ATOM 1457 C C . LEU A 1 173 ? 36.726 10.688 -51.642 1.00 91.62 173 LEU A C 1
ATOM 1459 O O . LEU A 1 173 ? 37.292 11.353 -52.502 1.00 91.62 173 LEU A O 1
ATOM 1463 N N . GLN A 1 174 ? 37.410 9.928 -50.782 1.00 91.25 174 GLN A N 1
ATOM 1464 C CA . GLN A 1 174 ? 38.870 9.802 -50.831 1.00 91.25 174 GLN A CA 1
ATOM 1465 C C . GLN A 1 174 ? 39.351 9.190 -52.150 1.00 91.25 174 GLN A C 1
ATOM 1467 O O . GLN A 1 174 ? 40.329 9.663 -52.722 1.00 91.25 174 GLN A O 1
ATOM 1472 N N . LYS A 1 175 ? 38.646 8.180 -52.676 1.00 94.19 175 LYS A N 1
ATOM 1473 C CA . LYS A 1 175 ? 38.955 7.609 -53.996 1.00 94.19 175 LYS A CA 1
ATOM 1474 C C . LYS A 1 175 ? 38.735 8.608 -55.131 1.00 94.19 175 LYS A C 1
ATOM 1476 O O . LYS A 1 175 ? 39.530 8.637 -56.063 1.00 94.19 175 LYS A O 1
ATOM 1481 N N . GLU A 1 176 ? 37.673 9.411 -55.067 1.00 93.38 176 GLU A N 1
ATOM 1482 C CA . GLU A 1 176 ? 37.412 10.467 -56.056 1.00 93.38 176 GLU A CA 1
ATOM 1483 C C . GLU A 1 176 ? 38.487 11.562 -56.027 1.00 93.38 176 GLU A C 1
ATOM 1485 O O . GLU A 1 176 ? 38.911 12.019 -57.089 1.00 93.38 176 GLU A O 1
ATOM 1490 N N . ILE A 1 177 ? 38.955 11.946 -54.833 1.00 92.88 177 ILE A N 1
ATOM 1491 C CA . ILE A 1 177 ? 40.064 12.897 -54.663 1.00 92.88 177 ILE A CA 1
ATOM 1492 C C . ILE A 1 177 ? 41.334 12.343 -55.305 1.00 92.88 177 ILE A C 1
ATOM 1494 O O . ILE A 1 177 ? 41.891 13.016 -56.163 1.00 92.88 177 ILE A O 1
ATOM 1498 N N . LEU A 1 178 ? 41.739 11.113 -54.966 1.00 94.19 178 LEU A N 1
ATOM 1499 C CA . LEU A 1 178 ? 42.944 10.491 -55.530 1.00 94.19 178 LEU A CA 1
ATOM 1500 C C . LEU A 1 178 ? 42.889 10.426 -57.059 1.00 94.19 178 LEU A C 1
ATOM 1502 O O . LEU A 1 178 ? 43.846 10.793 -57.728 1.00 94.19 178 LEU A O 1
ATOM 1506 N N . LYS A 1 179 ? 41.742 10.030 -57.620 1.00 94.38 179 LYS A N 1
ATOM 1507 C CA . LYS A 1 179 ? 41.558 10.008 -59.073 1.00 94.38 179 LYS A CA 1
ATOM 1508 C C . LYS A 1 179 ? 41.672 11.406 -59.692 1.00 94.38 179 LYS A C 1
ATOM 1510 O O . LYS A 1 179 ? 42.282 11.567 -60.739 1.00 94.38 179 LYS A O 1
ATOM 1515 N N . SER A 1 180 ? 41.093 12.417 -59.048 1.00 92.62 180 SER A N 1
ATOM 1516 C CA . SER A 1 180 ? 41.193 13.800 -59.527 1.00 92.62 180 SER A CA 1
ATOM 1517 C C . SER A 1 180 ? 42.629 14.327 -59.440 1.00 92.62 180 SER A C 1
ATOM 1519 O O . SER A 1 180 ? 43.052 15.077 -60.311 1.00 92.62 180 SER A O 1
ATOM 1521 N N . GLU A 1 181 ? 43.385 13.942 -58.407 1.00 92.25 181 GLU A N 1
ATOM 1522 C CA . GLU A 1 181 ? 44.813 14.254 -58.286 1.00 92.25 181 GLU A CA 1
ATOM 1523 C C . GLU A 1 181 ? 45.624 13.601 -59.416 1.00 92.25 181 GLU A C 1
ATOM 1525 O O . GLU A 1 181 ? 46.444 14.280 -60.030 1.00 92.25 181 GLU A O 1
ATOM 1530 N N . GLU A 1 182 ? 45.355 12.332 -59.744 1.00 92.75 182 GLU A N 1
ATOM 1531 C CA . GLU A 1 182 ? 45.955 11.633 -60.893 1.00 92.75 182 GLU A CA 1
ATOM 1532 C C . GLU A 1 182 ? 45.638 12.338 -62.224 1.00 92.75 182 GLU A C 1
ATOM 1534 O O . GLU A 1 182 ? 46.555 12.629 -62.993 1.00 92.75 182 GLU A O 1
ATOM 1539 N N . ASP A 1 183 ? 44.367 12.686 -62.466 1.00 92.81 183 ASP A N 1
ATOM 1540 C CA . ASP A 1 183 ? 43.936 13.401 -63.676 1.00 92.81 183 ASP A CA 1
ATOM 1541 C C . ASP A 1 183 ? 44.645 14.770 -63.805 1.00 92.81 183 ASP A C 1
ATOM 1543 O O . ASP A 1 183 ? 45.056 15.171 -64.896 1.00 92.81 183 ASP A O 1
ATOM 1547 N N . ILE A 1 184 ? 44.823 15.499 -62.692 1.00 91.94 184 ILE A N 1
ATOM 1548 C CA . ILE A 1 184 ? 45.548 16.782 -62.669 1.00 91.94 184 ILE A CA 1
ATOM 1549 C C . ILE A 1 184 ? 47.027 16.585 -63.014 1.00 91.94 184 ILE A C 1
ATOM 1551 O O . ILE A 1 184 ? 47.572 17.373 -63.789 1.00 91.94 184 ILE A O 1
ATOM 1555 N N . ILE A 1 185 ? 47.678 15.564 -62.450 1.00 90.94 185 ILE A N 1
ATOM 1556 C CA . ILE A 1 185 ? 49.083 15.252 -62.748 1.00 90.94 185 ILE A CA 1
ATOM 1557 C C . ILE A 1 185 ? 49.246 14.958 -64.243 1.00 90.94 185 ILE A C 1
ATOM 1559 O O . ILE A 1 185 ? 50.113 15.556 -64.875 1.00 90.94 185 ILE A O 1
ATOM 1563 N N . GLU A 1 186 ? 48.371 14.137 -64.832 1.00 90.19 186 GLU A N 1
ATOM 1564 C CA . GLU A 1 186 ? 48.426 13.797 -66.261 1.00 90.19 186 GLU A CA 1
ATOM 1565 C C . GLU A 1 186 ? 48.277 15.038 -67.163 1.00 90.19 186 GLU A C 1
ATOM 1567 O O . GLU A 1 186 ? 48.960 15.170 -68.182 1.00 90.19 186 GLU A O 1
ATOM 1572 N N . ILE A 1 187 ? 47.398 15.978 -66.794 1.00 90.50 187 ILE A N 1
ATOM 1573 C CA . ILE A 1 187 ? 47.239 17.252 -67.514 1.00 90.50 187 ILE A CA 1
ATOM 1574 C C . ILE A 1 187 ? 48.514 18.099 -67.410 1.00 90.50 187 ILE A C 1
ATOM 1576 O O . ILE A 1 187 ? 48.977 18.632 -68.417 1.00 90.50 187 ILE A O 1
ATOM 1580 N N . LEU A 1 188 ? 49.092 18.215 -66.210 1.00 86.75 188 LEU A N 1
ATOM 1581 C CA . LEU A 1 188 ? 50.310 18.998 -65.989 1.00 86.75 188 LEU A CA 1
ATOM 1582 C C . LEU A 1 188 ? 51.518 18.420 -66.738 1.00 86.75 188 LEU A C 1
ATOM 1584 O O . LEU A 1 188 ? 52.317 19.194 -67.265 1.00 86.75 188 LEU A O 1
ATOM 1588 N N . GLU A 1 189 ? 51.646 17.093 -66.815 1.00 87.50 189 GLU A N 1
ATOM 1589 C CA . GLU A 1 189 ? 52.691 16.416 -67.596 1.00 87.50 189 GLU A CA 1
ATOM 1590 C C . GLU A 1 189 ? 52.551 16.708 -69.098 1.00 87.50 189 GLU A C 1
ATOM 1592 O O . GLU A 1 189 ? 53.526 17.101 -69.740 1.00 87.50 189 GLU A O 1
ATOM 1597 N N . LYS A 1 190 ? 51.330 16.622 -69.645 1.00 86.19 190 LYS A N 1
ATOM 1598 C CA . LYS A 1 190 ? 51.049 16.964 -71.052 1.00 86.19 190 LYS A CA 1
ATOM 1599 C C . LYS A 1 190 ? 51.389 18.420 -71.381 1.00 86.19 190 LYS A C 1
ATOM 1601 O O . LYS A 1 190 ? 51.999 18.682 -72.416 1.00 86.19 190 LYS A O 1
ATOM 1606 N N . ASP A 1 191 ? 51.024 19.361 -70.512 1.00 83.38 191 ASP A N 1
ATOM 1607 C CA . ASP A 1 191 ? 51.336 20.785 -70.695 1.00 83.38 191 ASP A CA 1
ATOM 1608 C C . ASP A 1 191 ? 52.850 21.065 -70.643 1.00 83.38 191 ASP A C 1
ATOM 1610 O O . ASP A 1 191 ? 53.349 21.955 -71.338 1.00 83.38 191 ASP A O 1
ATOM 1614 N N . LEU A 1 192 ? 53.596 20.316 -69.823 1.00 79.12 192 LEU A N 1
ATOM 1615 C CA . LEU A 1 192 ? 55.058 20.390 -69.749 1.00 79.12 192 LEU A CA 1
ATOM 1616 C C . LEU A 1 192 ? 55.714 19.898 -71.042 1.00 79.12 192 LEU A C 1
ATOM 1618 O O . LEU A 1 192 ? 56.591 20.584 -71.566 1.00 79.12 192 LEU A O 1
ATOM 1622 N N . ASP A 1 193 ? 55.259 18.769 -71.582 1.00 70.75 193 ASP A N 1
ATOM 1623 C CA . ASP A 1 193 ? 55.780 18.210 -72.834 1.00 70.75 193 ASP A CA 1
ATOM 1624 C C . ASP A 1 193 ? 55.558 19.149 -74.027 1.00 70.75 193 ASP A C 1
ATOM 1626 O O . ASP A 1 193 ? 56.453 19.315 -74.857 1.00 70.75 193 ASP A O 1
ATOM 1630 N N . VAL A 1 194 ? 54.401 19.820 -74.089 1.00 71.44 194 VAL A N 1
ATOM 1631 C CA . VAL A 1 194 ? 54.119 20.836 -75.119 1.00 71.44 194 VAL A CA 1
ATOM 1632 C C . VAL A 1 194 ? 55.104 22.003 -75.024 1.00 71.44 194 VAL A C 1
ATOM 1634 O O . VAL A 1 194 ? 55.668 22.409 -76.036 1.00 71.44 194 VAL A O 1
ATOM 1637 N N . LYS A 1 195 ? 55.385 22.504 -73.815 1.00 67.00 195 LYS A N 1
ATOM 1638 C CA . LYS A 1 195 ? 56.327 23.621 -73.608 1.00 67.00 195 LYS A CA 1
ATOM 1639 C C . LYS A 1 195 ? 57.787 23.282 -73.901 1.00 67.00 195 LYS A C 1
ATOM 1641 O O . LYS A 1 195 ? 58.576 24.195 -74.100 1.00 67.00 195 LYS A O 1
ATOM 1646 N N . VAL A 1 196 ? 58.169 22.007 -73.869 1.00 66.00 196 VAL A N 1
ATOM 1647 C CA . VAL A 1 196 ? 59.537 21.564 -74.195 1.00 66.00 196 VAL A CA 1
ATOM 1648 C C . VAL A 1 196 ? 59.744 21.433 -75.712 1.00 66.00 196 VAL A C 1
ATOM 1650 O O . VAL A 1 196 ? 60.885 21.419 -76.172 1.00 66.00 196 VAL A O 1
ATOM 1653 N N . GLN A 1 197 ? 58.664 21.334 -76.494 1.00 54.81 197 GLN A N 1
ATOM 1654 C CA . GLN A 1 197 ? 58.714 21.210 -77.956 1.00 54.81 197 GLN A CA 1
ATOM 1655 C C . GLN A 1 197 ? 58.642 22.553 -78.708 1.00 54.81 197 GLN A C 1
ATOM 1657 O O . GLN A 1 197 ? 58.961 22.575 -79.899 1.00 54.81 197 GLN A O 1
ATOM 1662 N N . GLU A 1 198 ? 58.237 23.637 -78.039 1.00 51.22 198 GLU A N 1
ATOM 1663 C CA . GLU A 1 198 ? 58.298 25.027 -78.537 1.00 51.22 198 GLU A CA 1
ATOM 1664 C C . GLU A 1 198 ? 59.687 25.658 -78.340 1.00 51.22 198 GLU A C 1
ATOM 1666 O O . GLU A 1 198 ? 60.132 26.377 -79.268 1.00 51.22 198 GLU A O 1
#

Secondary structure (DSSP, 8-state):
-HHHHHHHHHHHHHHHHHHHHHHHHHHHHHHHHHHHHHHHTTHHHHHHHHHHH---HHHHHHHHHHHHSHHHHHHSHHHHHHHHHHSGGGGGT-S-HHHHHHHHHHHHHHHSSTHHHHHHHHHHHHHHHHHHHHHHHHHHHHHHHHHHHHHHHHHHHHHHHHHHHHHHHHHHHHHHHHHHHHHHHHHHHHHHHHHHH-

Mean predicted aligned error: 15.88 Å

Radius of gyration: 41.05 Å; Cα contacts (8 Å, |Δi|>4): 68; chains: 1; bounding box: 83×38×122 Å